Protein AF-A0A5K0XHQ5-F1 (afdb_monomer)

pLDDT: mean 81.57, std 25.17, range [24.47, 98.81]

InterPro domains:
  IPR011989 Armadillo-like helical [G3DSA:1.25.10.10] (72-319)
  IPR016024 Armadillo-type fold [SSF48371] (110-318)
  IPR055566 Putative E3 ubiquitin-protein ligase LIN, ARM-like domain [PF23628] (227-321)
  IPR056514 Putative E3 ubiquitin-protein ligase LIN, ARM repeats domain [PF23654] (66-226)

Mean predicted aligned error: 11.36 Å

Organism: NCBI:txid210225

Nearest PDB structures (foldseek):
  7f7o-assembly1_A  TM=6.838E-01  e=5.189E-04  Homo sapiens
  3qhe-assembly1_A  TM=6.796E-01  e=1.107E-03  Homo sapiens
  8cdj-assembly1_D  TM=4.681E-01  e=3.081E-02  Homo sapiens
  8sgh-assembly1_A  TM=3.078E-01  e=4.137E-02  Homo sapiens
  7vpw-assembly1_A  TM=3.406E-01  e=8.826E-02  Homo sapiens

Radius of gyration: 24.6 Å; Cα contacts (8 Å, |Δi|>4): 352; chains: 1; bounding box: 78×50×78 Å

Sequence (322 aa):
SALGNREQSSTRKWANARLDLTSELLASEYFHLFSCHRQPETGSAICNHTEKSNDFGELNLGISGNDLSRPIKVLYTSDNLSDCEIAVRLIAKAWLDSQGDPMVELSLSKAAVVEGILEVISSSKDDEILELSMSILAELVVRNKVNRQIILNADPQLEIFVRLLRNDALFLKAGVLLYLLKPRARQMLSHELVELILRVLQDGDRIQSLFTVKCSPRVAALYLLEQILTGFDIDKNVENAKQVVSLGGLELLIRTLEVGDSRERKSATGLLNSCIQGDGDCRHYLAENIKKSFILELLLSNEGKSSSSALSLLIELLCLNG

Solvent-accessible surface area (backbone atoms only — not comparable to full-atom values): 18336 Å² total; per-residue (Å²): 140,91,86,90,88,77,73,78,67,55,61,58,53,53,54,51,52,49,52,52,49,51,51,52,51,48,38,57,54,53,65,60,72,71,66,81,81,74,79,87,78,87,76,92,77,84,89,82,90,84,85,90,78,93,72,94,67,78,81,78,73,85,65,68,86,76,69,60,66,61,39,55,49,35,40,75,70,53,90,48,65,71,57,36,51,51,20,49,54,52,49,48,49,44,48,62,75,49,75,73,38,66,68,58,51,59,64,52,65,36,64,67,46,50,52,25,44,51,50,48,49,59,62,56,85,51,66,68,54,43,50,48,44,51,18,55,51,43,50,46,35,74,76,34,70,64,48,32,51,51,52,46,65,76,39,53,59,35,61,59,56,54,56,39,38,69,34,88,92,42,21,53,56,38,42,34,44,48,40,74,49,59,72,54,28,91,31,62,71,57,87,60,49,65,60,46,35,49,53,28,43,72,71,15,87,55,72,42,71,32,77,91,47,73,45,46,14,34,63,21,22,52,52,53,49,51,26,50,44,64,51,55,57,71,68,58,13,28,53,46,17,37,50,38,53,77,70,51,40,58,61,56,35,50,48,32,44,74,76,41,56,79,66,50,26,43,50,28,40,46,53,50,46,43,27,36,73,34,31,65,76,52,40,61,59,48,45,73,71,54,66,63,65,59,43,52,52,47,45,69,64,74,44,75,73,45,30,54,40,30,48,53,45,50,49,58,50,69,58,74,82,125

Foldseek 3Di:
DDDDDDPPVPVVVVVVVVVVVVLVVVLVVLLVLPLPDDDDDDDDDDDDDDDDDDDPDPPPPPDPLQPLPVLLVCLRPPPDLVSVLVSLVSLLSNCVVCVNPVVSLVSCLDLSNLLSLLSNLSNDPDPVSVLSSLLSLLVSLVVDVVSLVSNCVSQVQCPSLVVQLPDPVRNLSSLVSVLSSLDALNNPPDPCSLVSLLVLLVPQPDWDHSDPDTDGSNVSSLSVLCRQLPRDDPVRNLVSLVVCVVSVVLVSLLVQLVPPDLVSVLSSLQSVVSNCSSPVVCLQVCLVRHDLVSLVVQCVPPPVSSNVSSVSNSCSSVPPDD

Secondary structure (DSSP, 8-state):
-----SSHHHHHHHHHHHHHHHHHHHHHHHHHHSTT----------------------------TT--HHHHHHTTT---HHHHHHHHHHHHHHHHHHTS-HHHHHHHTSHHHHHHHHHHHHH---HHHHHHHHHHHHHHHHH-HHHHHHHHHHSTT-HHHHHHHT-TTTHHHHHHHHHHH---GGG---TTHHHHHHHHHHHTTS-EEETTEEE-HHHHHHHHHHHHHHSS-HHHHHHHHHHHHHTTHHHHHHHHHHHS-HHHHHHHHHHHHHHHHH-TTHHHHHHHHS-HHHHHHHHHT--HHHHHHHHHHHHHHH----

Structure (mmCIF, N/CA/C/O backbone):
data_AF-A0A5K0XHQ5-F1
#
_entry.id   AF-A0A5K0XHQ5-F1
#
loop_
_atom_site.group_PDB
_atom_site.id
_atom_site.type_symbol
_atom_site.label_atom_id
_atom_site.label_alt_i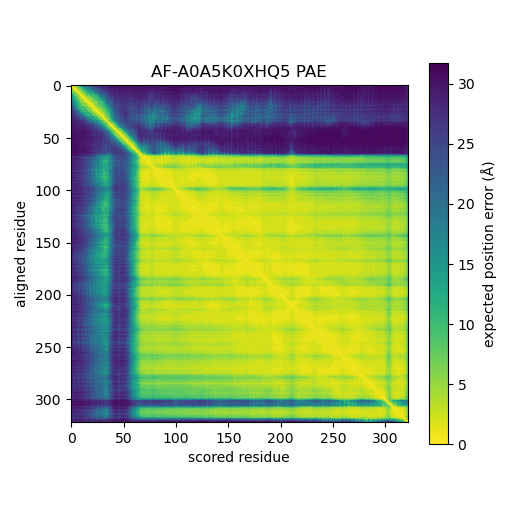d
_atom_site.label_comp_id
_atom_site.label_asym_id
_atom_site.label_entity_id
_atom_site.label_seq_id
_atom_site.pdbx_PDB_ins_code
_atom_site.Cartn_x
_atom_site.Cartn_y
_atom_site.Cartn_z
_atom_site.occupancy
_atom_site.B_iso_or_equiv
_atom_site.auth_seq_id
_atom_site.auth_comp_id
_atom_site.auth_asym_id
_atom_site.auth_atom_id
_atom_site.pdbx_PDB_model_num
ATOM 1 N N . SER A 1 1 ? -44.006 30.132 -14.708 1.00 38.75 1 SER A N 1
ATOM 2 C CA . SER A 1 1 ? -42.883 31.045 -14.414 1.00 38.75 1 SER A CA 1
ATOM 3 C C . SER A 1 1 ? -41.666 30.197 -14.103 1.00 38.75 1 SER A C 1
ATOM 5 O O . SER A 1 1 ? -41.590 29.603 -13.039 1.00 38.75 1 SER A O 1
ATOM 7 N N . ALA A 1 2 ? -40.790 30.041 -15.093 1.00 38.50 2 ALA A N 1
ATOM 8 C CA . ALA A 1 2 ? -39.562 29.263 -15.006 1.00 38.50 2 ALA A CA 1
ATOM 9 C C . ALA A 1 2 ? -38.406 30.196 -14.632 1.00 38.50 2 ALA A C 1
ATOM 11 O O . ALA A 1 2 ? -38.222 31.190 -15.325 1.00 38.50 2 ALA A O 1
ATOM 12 N N . LEU A 1 3 ? -37.662 29.881 -13.571 1.00 33.53 3 LEU A N 1
ATOM 13 C CA . LEU A 1 3 ? -36.312 30.379 -13.276 1.00 33.53 3 LEU A CA 1
ATOM 14 C C . LEU A 1 3 ? -35.780 29.601 -12.066 1.00 33.53 3 LEU A C 1
ATOM 16 O O . LEU A 1 3 ? -36.406 29.613 -11.012 1.00 33.53 3 LEU A O 1
ATOM 20 N N . GLY A 1 4 ? -34.641 28.928 -12.227 1.00 33.97 4 GLY A N 1
ATOM 21 C CA . GLY A 1 4 ? -33.921 28.303 -11.114 1.00 33.97 4 GLY A CA 1
ATOM 22 C C . GLY A 1 4 ? -33.366 26.920 -11.431 1.00 33.97 4 GLY A C 1
ATOM 23 O O . GLY A 1 4 ? -33.801 25.951 -10.833 1.00 33.97 4 GLY A O 1
ATOM 24 N N . ASN A 1 5 ? -32.446 26.822 -12.397 1.00 36.06 5 ASN A N 1
ATOM 25 C CA . ASN A 1 5 ? -31.501 25.703 -12.523 1.00 36.06 5 ASN A CA 1
ATOM 26 C C . ASN A 1 5 ? -30.421 26.071 -13.553 1.00 36.06 5 ASN A C 1
ATOM 28 O O . ASN A 1 5 ? -30.482 25.667 -14.714 1.00 36.06 5 ASN A O 1
ATOM 32 N N . ARG A 1 6 ? -29.444 26.903 -13.162 1.00 33.16 6 ARG A N 1
ATOM 33 C CA . ARG A 1 6 ? -28.255 27.138 -14.007 1.00 33.16 6 ARG A CA 1
ATOM 34 C C . ARG A 1 6 ? -26.938 27.439 -13.282 1.00 33.16 6 ARG A C 1
ATOM 36 O O . ARG A 1 6 ? -25.932 27.588 -13.964 1.00 33.16 6 ARG A O 1
ATOM 43 N N . GLU A 1 7 ? -26.889 27.448 -11.949 1.00 33.25 7 GLU A N 1
ATOM 44 C CA . GLU A 1 7 ? -25.679 27.880 -11.216 1.00 33.25 7 GLU A CA 1
ATOM 45 C C . GLU A 1 7 ? -24.823 26.751 -10.609 1.00 33.25 7 GLU A C 1
ATOM 47 O O . GLU A 1 7 ? -23.688 27.002 -10.225 1.00 33.25 7 GLU A O 1
ATOM 52 N N . GLN A 1 8 ? -25.272 25.489 -10.600 1.00 35.59 8 GLN A N 1
ATOM 53 C CA . GLN A 1 8 ? -24.457 24.366 -10.085 1.00 35.59 8 GLN A CA 1
ATOM 54 C C . GLN A 1 8 ? -23.553 23.692 -11.138 1.00 35.59 8 GLN A C 1
ATOM 56 O O . GLN A 1 8 ? -22.705 22.868 -10.795 1.00 35.59 8 GLN A O 1
ATOM 61 N N . SER A 1 9 ? -23.692 24.039 -12.423 1.00 31.91 9 SER A N 1
ATOM 62 C CA . SER A 1 9 ? -22.874 23.455 -13.501 1.00 31.91 9 SER A CA 1
ATOM 63 C C . SER A 1 9 ? -21.573 24.221 -13.770 1.00 31.91 9 SER A C 1
ATOM 65 O O . SER A 1 9 ? -20.666 23.656 -14.384 1.00 31.91 9 SER A O 1
ATOM 67 N N . SER A 1 10 ? -21.464 25.488 -13.359 1.00 33.12 10 SER A N 1
ATOM 68 C CA . SER A 1 10 ? -20.269 26.306 -13.595 1.00 33.12 10 SER A CA 1
ATOM 69 C C . SER A 1 10 ? -19.209 26.070 -12.520 1.00 33.12 10 SER A C 1
ATOM 71 O O . SER A 1 10 ? -18.057 25.847 -12.862 1.00 33.12 10 SER A O 1
ATOM 73 N N . THR A 1 11 ? -19.569 25.980 -11.241 1.00 32.88 11 THR A N 1
ATOM 74 C CA . THR A 1 11 ? -18.616 25.783 -10.130 1.00 32.88 11 THR A CA 1
ATOM 75 C C . THR A 1 11 ? -17.852 24.455 -10.192 1.00 32.88 11 THR A C 1
ATOM 77 O O . THR A 1 11 ? -16.657 24.433 -9.907 1.00 32.88 11 THR A O 1
ATOM 80 N N . ARG A 1 12 ? -18.475 23.364 -10.666 1.00 32.94 12 ARG A N 1
ATOM 81 C CA . ARG A 1 12 ? -17.781 22.074 -10.887 1.00 32.94 12 ARG A CA 1
ATOM 82 C C . ARG A 1 12 ? -16.755 22.122 -12.025 1.00 32.94 12 ARG A C 1
ATOM 84 O O . ARG A 1 12 ? -15.712 21.485 -11.929 1.00 32.94 12 ARG A O 1
ATOM 91 N N . LYS A 1 13 ? -17.003 22.914 -13.075 1.00 27.73 13 LYS A N 1
ATOM 92 C CA . LYS A 1 13 ? -16.052 23.072 -14.190 1.00 27.73 13 LYS A CA 1
ATOM 93 C C . LYS A 1 13 ? -14.782 23.815 -13.777 1.00 27.73 13 LYS A C 1
ATOM 95 O O . LYS A 1 13 ? -13.719 23.509 -14.296 1.00 27.73 13 LYS A O 1
ATOM 100 N N . TRP A 1 14 ? -14.883 24.758 -12.840 1.00 24.48 14 TRP A N 1
ATOM 101 C CA . TRP A 1 14 ? -13.739 25.558 -12.393 1.00 24.48 14 TRP A CA 1
ATOM 102 C C . TRP A 1 14 ? -12.911 24.814 -11.339 1.00 24.48 14 TRP A C 1
ATOM 104 O O . TRP A 1 14 ? -11.697 24.975 -11.308 1.00 24.48 14 TRP A O 1
ATOM 114 N N . ALA A 1 15 ? -13.541 23.952 -10.530 1.00 30.28 15 ALA A N 1
ATOM 115 C CA . ALA A 1 15 ? -12.833 23.051 -9.620 1.00 30.28 15 ALA A CA 1
ATOM 116 C C . ALA A 1 15 ? -12.014 21.993 -10.382 1.00 30.28 15 ALA A C 1
ATOM 118 O O . ALA A 1 15 ? -10.832 21.828 -10.092 1.00 30.28 15 ALA A O 1
ATOM 119 N N . ASN A 1 16 ? -12.595 21.363 -11.413 1.00 31.73 16 ASN A N 1
ATOM 120 C CA . ASN A 1 16 ? -11.877 20.391 -12.247 1.00 31.73 16 ASN A CA 1
ATOM 121 C C . ASN A 1 16 ? -10.772 21.051 -13.083 1.00 31.73 16 ASN A C 1
ATOM 123 O O . ASN A 1 16 ? -9.654 20.558 -13.098 1.00 31.73 16 ASN A O 1
ATOM 127 N N . ALA A 1 17 ? -11.034 22.218 -13.686 1.00 29.41 17 ALA A N 1
ATOM 128 C CA . ALA A 1 17 ? -10.011 22.944 -14.441 1.00 29.41 17 ALA A CA 1
ATOM 129 C C . ALA A 1 17 ? -8.834 23.401 -13.563 1.00 29.41 17 ALA A C 1
ATOM 131 O O . ALA A 1 17 ? -7.707 23.476 -14.039 1.00 29.41 17 ALA A O 1
ATOM 132 N N . ARG A 1 18 ? -9.079 23.702 -12.279 1.00 26.62 18 ARG A N 1
ATOM 133 C CA . ARG A 1 18 ? -8.024 24.084 -11.334 1.00 26.62 18 ARG A CA 1
ATOM 134 C C . ARG A 1 18 ? -7.201 22.878 -10.881 1.00 26.62 18 ARG A C 1
ATOM 136 O O . ARG A 1 18 ? -5.995 23.039 -10.758 1.00 26.62 18 ARG A O 1
ATOM 143 N N . LEU A 1 19 ? -7.828 21.711 -10.694 1.00 35.31 19 LEU A N 1
ATOM 144 C CA . LEU A 1 19 ? -7.148 20.437 -10.417 1.00 35.31 19 LEU A CA 1
ATOM 145 C C . LEU A 1 19 ? -6.279 19.990 -11.604 1.00 35.31 19 LEU A C 1
ATOM 147 O O . LEU A 1 19 ? -5.118 19.637 -11.398 1.00 35.31 19 LEU A O 1
ATOM 151 N N . ASP A 1 20 ? -6.797 20.097 -12.832 1.00 36.78 20 ASP A N 1
ATOM 152 C CA . ASP A 1 20 ? -6.058 19.781 -14.061 1.00 36.78 20 ASP A CA 1
ATOM 153 C C . ASP A 1 20 ? -4.868 20.734 -14.270 1.00 36.78 20 ASP A C 1
ATOM 155 O O . ASP A 1 20 ? -3.756 20.267 -14.515 1.00 36.78 20 ASP A O 1
ATOM 159 N N . LEU A 1 21 ? -5.050 22.050 -14.067 1.00 30.28 21 LEU A N 1
ATOM 160 C CA . LEU A 1 21 ? -3.947 23.020 -14.145 1.00 30.28 21 LEU A CA 1
ATOM 161 C C . LEU A 1 21 ? -2.888 22.792 -13.063 1.00 30.28 21 LEU A C 1
ATOM 163 O O . LEU A 1 21 ? -1.701 22.917 -13.345 1.00 30.28 21 LEU A O 1
ATOM 167 N N . THR A 1 22 ? -3.285 22.470 -11.825 1.00 34.84 22 THR A N 1
ATOM 168 C CA . THR A 1 22 ? -2.312 22.136 -10.772 1.00 34.84 22 THR A CA 1
ATOM 169 C C . THR A 1 22 ? -1.585 20.834 -11.072 1.00 34.84 22 THR A C 1
ATOM 171 O O . THR A 1 22 ? -0.401 20.739 -10.781 1.00 34.84 22 THR A O 1
ATOM 174 N N . SER A 1 23 ? -2.245 19.857 -11.700 1.00 40.09 23 SER A N 1
ATOM 175 C CA . SER A 1 23 ? -1.600 18.610 -12.113 1.00 40.09 23 SER A CA 1
ATOM 176 C C . SER A 1 23 ? -0.612 18.824 -13.262 1.00 40.09 23 SER A C 1
ATOM 178 O O . SER A 1 23 ? 0.425 18.170 -13.275 1.00 40.09 23 SER A O 1
ATOM 180 N N . GLU A 1 24 ? -0.905 19.722 -14.207 1.00 35.69 24 GLU A N 1
ATOM 181 C CA . GLU A 1 24 ? 0.011 20.087 -15.300 1.00 35.69 24 GLU A CA 1
ATOM 182 C C . GLU A 1 24 ? 1.189 20.940 -14.816 1.00 35.69 24 GLU A C 1
ATOM 184 O O . GLU A 1 24 ? 2.320 20.718 -15.244 1.00 35.69 24 GLU A O 1
ATOM 189 N N . LEU A 1 25 ? 0.955 21.866 -13.880 1.00 32.34 25 LEU A N 1
ATOM 190 C CA . LEU A 1 25 ? 2.019 22.655 -13.251 1.00 32.34 25 LEU A CA 1
ATOM 191 C C . LEU A 1 25 ? 2.945 21.781 -12.399 1.00 32.34 25 LEU A C 1
ATOM 193 O O . LEU A 1 25 ? 4.160 21.899 -12.525 1.00 32.34 25 LEU A O 1
ATOM 197 N N . LEU A 1 26 ? 2.389 20.855 -11.610 1.00 38.12 26 LEU A N 1
ATOM 198 C CA . LEU A 1 26 ? 3.181 19.879 -10.860 1.00 38.12 26 LEU A CA 1
ATOM 199 C C . LEU A 1 26 ? 3.969 18.975 -11.817 1.00 38.12 26 LEU A C 1
ATOM 201 O O . LEU A 1 26 ? 5.172 18.827 -11.639 1.00 38.12 26 LEU A O 1
ATOM 205 N N . ALA A 1 27 ? 3.350 18.435 -12.876 1.00 40.94 27 ALA A N 1
ATOM 206 C CA . ALA A 1 27 ? 4.052 17.622 -13.878 1.00 40.94 27 ALA A CA 1
ATOM 207 C C . ALA A 1 27 ? 5.221 18.378 -14.547 1.00 40.94 27 ALA A C 1
ATOM 209 O O . ALA A 1 27 ? 6.285 17.798 -14.760 1.00 40.94 27 ALA A O 1
ATOM 210 N N . SER A 1 28 ? 5.056 19.679 -14.814 1.00 34.75 28 SER A N 1
ATOM 211 C CA . SER A 1 28 ? 6.126 20.536 -15.341 1.00 34.75 28 SER A CA 1
ATOM 212 C C . SER A 1 28 ? 7.249 20.788 -14.327 1.00 34.75 28 SER A C 1
ATOM 214 O O . SER A 1 28 ? 8.409 20.856 -14.725 1.00 34.75 28 SER A O 1
ATOM 216 N N . GLU A 1 29 ? 6.943 20.934 -13.035 1.00 35.56 29 GLU A N 1
ATOM 217 C CA . GLU A 1 29 ? 7.956 21.086 -11.978 1.00 35.56 29 GLU A CA 1
ATOM 218 C C . GLU A 1 29 ? 8.712 19.770 -11.715 1.00 35.56 29 GLU A C 1
ATOM 220 O O . GLU A 1 29 ? 9.919 19.793 -11.465 1.00 35.56 29 GLU A O 1
ATOM 225 N N . TYR A 1 30 ? 8.046 18.620 -11.868 1.00 39.44 30 TYR A N 1
ATOM 226 C CA . TYR A 1 30 ? 8.656 17.291 -11.750 1.00 39.44 30 TYR A CA 1
ATOM 227 C C . TYR A 1 30 ? 9.695 16.996 -12.840 1.00 39.44 30 TYR A C 1
ATOM 229 O O . TYR A 1 30 ? 10.754 16.455 -12.521 1.00 39.44 30 TYR A O 1
ATOM 237 N N . PHE A 1 31 ? 9.453 17.419 -14.087 1.00 41.19 31 PHE A N 1
ATOM 238 C CA . PHE A 1 31 ? 10.425 17.304 -15.192 1.00 41.19 31 PHE A CA 1
ATOM 239 C C . PHE A 1 31 ? 11.755 18.025 -14.878 1.00 41.19 31 PHE A C 1
ATOM 241 O O . PHE A 1 31 ? 12.842 17.642 -15.316 1.00 41.19 31 PHE A O 1
ATOM 248 N N . HIS A 1 32 ? 11.701 19.076 -14.054 1.00 41.53 32 HIS A N 1
ATOM 249 C CA . HIS A 1 32 ? 12.882 19.838 -13.649 1.00 41.53 32 HIS A CA 1
ATOM 250 C C . HIS A 1 32 ? 13.618 19.257 -12.433 1.00 41.53 32 HIS A C 1
ATOM 252 O O . HIS A 1 32 ? 14.783 19.601 -12.220 1.00 41.53 32 HIS A O 1
ATOM 258 N N . LEU A 1 33 ? 12.995 18.363 -11.657 1.00 40.69 33 LEU A N 1
ATOM 259 C CA . LEU A 1 33 ? 13.583 17.798 -10.435 1.00 40.69 33 LEU A CA 1
ATOM 260 C C . LEU A 1 33 ? 14.719 16.796 -10.714 1.00 40.69 33 LEU A C 1
ATOM 262 O O . LEU A 1 33 ? 15.656 16.709 -9.920 1.00 40.69 33 LEU A O 1
ATOM 266 N N . PHE A 1 34 ? 14.694 16.101 -11.857 1.00 42.97 34 PHE A N 1
ATOM 267 C CA . PHE A 1 34 ? 15.674 15.055 -12.201 1.00 42.97 34 PHE A CA 1
ATOM 268 C C . PHE A 1 34 ? 16.717 15.476 -13.254 1.00 42.97 34 PHE A C 1
ATOM 270 O O . PHE A 1 34 ? 17.677 14.753 -13.520 1.00 42.97 34 PHE A O 1
ATOM 277 N N . SER A 1 35 ? 16.628 16.705 -13.771 1.00 36.12 35 SER A N 1
ATOM 278 C CA . SER A 1 35 ? 17.484 17.235 -14.848 1.00 36.12 35 SER A CA 1
ATOM 279 C C . SER A 1 35 ? 18.955 17.543 -14.463 1.00 36.12 35 SER A C 1
ATOM 281 O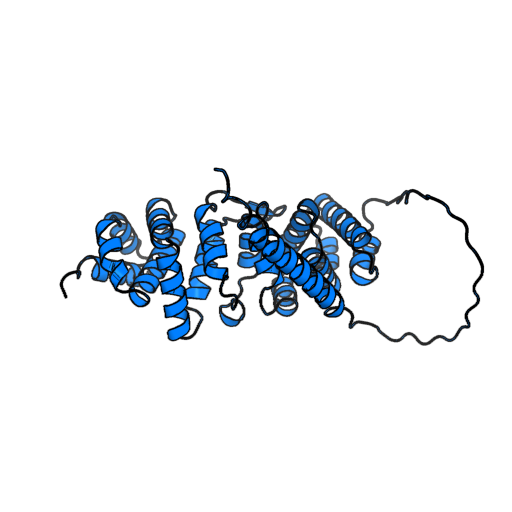 O . SER A 1 35 ? 19.699 18.126 -15.254 1.00 36.12 35 SER A O 1
ATOM 283 N N . CYS A 1 36 ? 19.437 17.180 -13.269 1.00 34.72 36 CYS A N 1
ATOM 284 C CA . CYS A 1 36 ? 20.743 17.642 -12.761 1.00 34.72 36 CYS A CA 1
ATOM 285 C C . CYS A 1 36 ? 21.976 16.795 -13.142 1.00 34.72 36 CYS A C 1
ATOM 287 O O . CYS A 1 36 ? 23.066 17.066 -12.639 1.00 34.72 36 CYS A O 1
ATOM 289 N N . HIS A 1 37 ? 21.880 15.819 -14.049 1.00 38.66 37 HIS A N 1
ATOM 290 C CA . HIS A 1 37 ? 23.053 15.061 -14.517 1.00 38.66 37 HIS A CA 1
ATOM 291 C C . HIS A 1 37 ? 23.535 15.506 -15.909 1.00 38.66 37 HIS A C 1
ATOM 293 O O . HIS A 1 37 ? 23.489 14.751 -16.876 1.00 38.66 37 HIS A O 1
ATOM 299 N N . ARG A 1 38 ? 24.086 16.726 -16.009 1.00 36.62 38 ARG A N 1
ATOM 300 C CA . ARG A 1 38 ? 25.038 17.066 -17.086 1.00 36.62 38 ARG A CA 1
ATOM 301 C C . ARG A 1 38 ? 26.463 16.888 -16.574 1.00 36.62 38 ARG A C 1
ATOM 303 O O . ARG A 1 38 ? 26.956 17.724 -15.820 1.00 36.62 38 ARG A O 1
ATOM 310 N N . GLN A 1 39 ? 27.153 15.840 -17.019 1.00 32.22 39 GLN A N 1
ATOM 311 C CA . GLN A 1 39 ? 28.616 15.879 -17.023 1.00 32.22 39 GLN A CA 1
ATOM 312 C C . GLN A 1 39 ? 29.091 16.831 -18.137 1.00 32.22 39 GLN A C 1
ATOM 314 O O . GLN A 1 39 ? 28.502 16.832 -19.220 1.00 32.22 39 GLN A O 1
ATOM 319 N N . PRO A 1 40 ? 30.125 17.656 -17.898 1.00 30.59 40 PRO A N 1
ATOM 320 C CA . PRO A 1 40 ? 30.655 18.552 -18.911 1.00 30.59 40 PRO A CA 1
ATOM 321 C C . PRO A 1 40 ? 31.649 17.795 -19.796 1.00 30.59 40 PRO A C 1
ATOM 323 O O . PRO A 1 40 ? 32.750 17.478 -19.350 1.00 30.59 40 PRO A O 1
ATOM 326 N N . GLU A 1 41 ? 31.300 17.547 -21.058 1.00 32.75 41 GLU A N 1
ATOM 327 C CA . GLU A 1 41 ? 32.311 17.238 -22.069 1.00 32.75 41 GLU A CA 1
ATOM 328 C C . GLU A 1 41 ? 32.722 18.511 -22.811 1.00 32.75 41 GLU A C 1
ATOM 330 O O . GLU A 1 41 ? 31.939 19.215 -23.447 1.00 32.75 41 GLU A O 1
ATOM 335 N N . THR A 1 42 ? 34.003 18.811 -22.653 1.00 33.06 42 THR A N 1
ATOM 336 C CA . THR A 1 42 ? 34.804 19.775 -23.394 1.00 33.06 42 THR A CA 1
ATOM 337 C C . THR A 1 42 ? 34.710 19.553 -24.903 1.00 33.06 42 THR A C 1
ATOM 339 O O . THR A 1 42 ? 35.009 18.459 -25.374 1.00 33.06 42 THR A O 1
ATOM 342 N N . GLY A 1 43 ? 34.417 20.599 -25.679 1.00 28.31 43 GLY A N 1
ATOM 343 C CA . GLY A 1 43 ? 34.565 20.536 -27.135 1.00 28.31 43 GLY A CA 1
ATOM 344 C C . GLY A 1 43 ? 33.908 21.690 -27.881 1.00 28.31 43 GLY A C 1
ATOM 345 O O . GLY A 1 43 ? 32.702 21.716 -28.074 1.00 28.31 43 GLY A O 1
ATOM 346 N N . SER A 1 44 ? 34.726 22.643 -28.316 1.00 26.22 44 SER A N 1
ATOM 347 C CA . SER A 1 44 ? 34.371 23.713 -29.252 1.00 26.22 44 SER A CA 1
ATOM 348 C C . SER A 1 44 ? 33.946 23.158 -30.618 1.00 26.22 44 SER A C 1
ATOM 350 O O . SER A 1 44 ? 34.716 22.394 -31.193 1.00 26.22 44 SER A O 1
ATOM 352 N N . ALA A 1 45 ? 32.799 23.593 -31.163 1.00 28.05 45 ALA A N 1
ATOM 353 C CA . ALA A 1 45 ? 32.634 23.899 -32.595 1.00 28.05 45 ALA A CA 1
ATO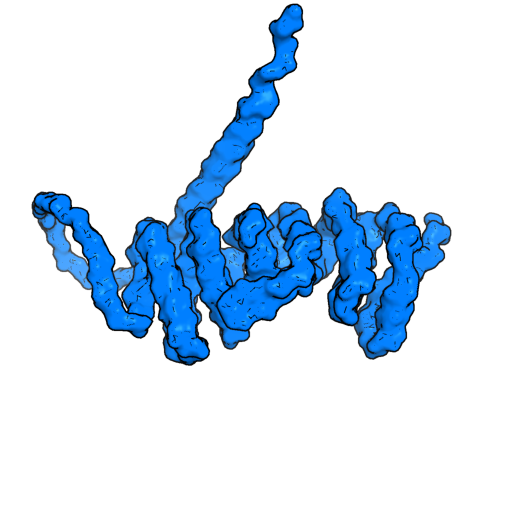M 354 C C . ALA A 1 45 ? 31.249 24.505 -32.923 1.00 28.05 45 ALA A C 1
ATOM 356 O O . ALA A 1 45 ? 30.233 23.823 -32.948 1.00 28.05 45 ALA A O 1
ATOM 357 N N . ILE A 1 46 ? 31.264 25.818 -33.167 1.00 27.92 46 ILE A N 1
ATOM 358 C CA . ILE A 1 46 ? 30.682 26.553 -34.308 1.00 27.92 46 ILE A CA 1
ATOM 359 C C . ILE A 1 46 ? 29.403 25.976 -34.950 1.00 27.92 46 ILE A C 1
ATOM 361 O O . ILE A 1 46 ? 29.417 24.969 -35.654 1.00 27.92 46 ILE A O 1
ATOM 365 N N . CYS A 1 47 ? 28.321 26.743 -34.802 1.00 26.31 47 CYS A N 1
ATOM 366 C CA . CYS A 1 47 ? 27.061 26.625 -35.528 1.00 26.31 47 CYS A CA 1
ATOM 367 C C . CYS A 1 47 ? 27.235 26.806 -37.044 1.00 26.31 47 CYS A C 1
ATOM 369 O O . CYS A 1 47 ? 27.990 27.676 -37.463 1.00 26.31 47 CYS A O 1
ATOM 371 N N . ASN A 1 48 ? 26.414 26.111 -37.837 1.00 25.58 48 ASN A N 1
ATOM 372 C CA . ASN A 1 48 ? 25.768 26.688 -39.019 1.00 25.58 48 ASN A CA 1
ATOM 373 C C . ASN A 1 48 ? 24.445 25.962 -39.307 1.00 25.58 48 ASN A C 1
ATOM 375 O O . ASN A 1 48 ? 24.392 24.739 -39.412 1.00 25.58 48 ASN A O 1
ATOM 379 N N . HIS A 1 49 ? 23.379 26.752 -39.420 1.00 27.33 49 HIS A N 1
ATOM 380 C CA . HIS A 1 49 ? 22.063 26.351 -39.905 1.00 27.33 49 HIS A CA 1
ATOM 381 C C . HIS A 1 49 ? 22.052 26.290 -41.435 1.00 27.33 49 HIS A C 1
ATOM 383 O O . HIS A 1 49 ? 22.540 27.236 -42.043 1.00 27.33 49 HIS A O 1
ATOM 389 N N . THR A 1 50 ? 21.374 25.292 -42.022 1.00 24.92 50 THR A N 1
ATOM 390 C CA . THR A 1 50 ? 20.418 25.506 -43.133 1.00 24.92 50 THR A CA 1
ATOM 391 C C . THR A 1 50 ? 19.542 24.268 -43.402 1.00 24.92 50 THR A C 1
ATOM 393 O O . THR A 1 50 ? 20.046 23.192 -43.690 1.00 24.92 50 THR A O 1
ATOM 396 N N . GLU A 1 51 ? 18.227 24.503 -43.311 1.00 26.11 51 GLU A N 1
ATOM 397 C CA . GLU A 1 51 ? 17.129 24.052 -44.192 1.00 26.11 51 GLU A CA 1
ATOM 398 C C . GLU A 1 51 ? 16.670 22.575 -44.294 1.00 26.11 51 GLU A C 1
ATOM 400 O O . GLU A 1 51 ? 17.217 21.745 -45.006 1.00 26.11 51 GLU A O 1
ATOM 405 N N . LYS A 1 52 ? 15.523 22.342 -43.628 1.00 30.91 52 LYS A N 1
ATOM 406 C CA . LYS A 1 52 ? 14.275 21.666 -44.055 1.00 30.91 52 LYS A CA 1
ATOM 407 C C . LYS A 1 52 ? 14.331 20.620 -45.185 1.00 30.91 52 LYS A C 1
ATOM 409 O O . LYS A 1 52 ? 14.438 20.971 -46.354 1.00 30.91 52 LYS A O 1
ATOM 414 N N . SER A 1 53 ? 13.871 19.410 -44.861 1.00 24.75 53 SER A N 1
ATOM 415 C CA . SER A 1 53 ? 12.770 18.787 -45.614 1.00 24.75 53 SER A CA 1
ATOM 416 C C . SER A 1 53 ? 11.944 17.866 -44.708 1.00 24.75 53 SER A C 1
ATOM 418 O O . SER A 1 53 ? 12.487 17.194 -43.835 1.00 24.75 53 SER A O 1
ATOM 420 N N . ASN A 1 54 ? 10.622 17.929 -44.879 1.00 33.38 54 ASN A N 1
ATOM 421 C CA . ASN A 1 54 ? 9.650 17.031 -44.266 1.00 33.38 54 ASN A CA 1
ATOM 422 C C . ASN A 1 54 ? 9.868 15.620 -44.810 1.00 33.38 54 ASN A C 1
ATOM 424 O O . ASN A 1 54 ? 9.733 15.427 -46.017 1.00 33.38 54 ASN A O 1
ATOM 428 N N . ASP A 1 55 ? 10.082 14.655 -43.924 1.00 24.47 55 ASP A N 1
ATOM 429 C CA . ASP A 1 55 ? 9.838 13.256 -44.238 1.00 24.47 55 ASP A CA 1
ATOM 430 C C . ASP A 1 55 ? 9.107 12.621 -43.054 1.00 24.47 55 ASP A C 1
ATOM 432 O O . ASP A 1 55 ? 9.612 12.586 -41.929 1.00 24.47 55 ASP A O 1
ATOM 436 N N . PHE A 1 56 ? 7.870 12.190 -43.299 1.00 33.97 56 PHE A N 1
ATOM 437 C CA . PHE A 1 56 ? 7.100 11.343 -42.392 1.00 33.97 56 PHE A CA 1
ATOM 438 C C . PHE A 1 56 ? 7.726 9.946 -42.439 1.00 33.97 56 PHE A C 1
ATOM 440 O O . PHE A 1 56 ? 7.193 9.019 -43.042 1.00 33.97 56 PHE A O 1
ATOM 447 N N . GLY A 1 57 ? 8.902 9.817 -41.834 1.00 26.69 57 GLY A N 1
ATOM 448 C CA . GLY A 1 57 ? 9.540 8.537 -41.612 1.00 26.69 57 GLY A CA 1
ATOM 449 C C . GLY A 1 57 ? 8.879 7.867 -40.422 1.00 26.69 57 GLY A C 1
ATOM 450 O O . GLY A 1 57 ? 9.190 8.198 -39.278 1.00 26.69 57 GLY A O 1
ATOM 451 N N . GLU A 1 58 ? 7.990 6.909 -40.687 1.00 31.67 58 GLU A N 1
ATOM 452 C CA . GLU A 1 58 ? 7.808 5.769 -39.791 1.00 31.67 58 GLU A CA 1
ATOM 453 C C . GLU A 1 58 ? 9.190 5.358 -39.281 1.00 31.67 58 GLU A C 1
ATOM 455 O O . GLU A 1 58 ? 10.050 4.925 -40.056 1.00 31.67 58 GLU A O 1
ATOM 460 N N . LEU A 1 59 ? 9.428 5.518 -37.979 1.00 35.59 59 LEU A N 1
ATOM 461 C CA . LEU A 1 59 ? 10.584 4.929 -37.326 1.00 35.59 59 LEU A CA 1
ATOM 462 C C . LEU A 1 59 ? 10.377 3.412 -37.341 1.00 35.59 59 LEU A C 1
ATOM 464 O O . LEU A 1 59 ? 9.967 2.813 -36.350 1.00 35.59 59 LEU A O 1
ATOM 468 N N . ASN A 1 60 ? 10.665 2.793 -38.487 1.00 36.81 60 ASN A N 1
ATOM 469 C CA . ASN A 1 60 ? 10.918 1.370 -38.624 1.00 36.81 60 ASN A CA 1
ATOM 470 C C . ASN A 1 60 ? 12.168 1.062 -37.796 1.00 36.81 60 ASN A C 1
ATOM 472 O O . ASN A 1 60 ? 13.298 1.014 -38.287 1.00 36.81 60 ASN A O 1
ATOM 476 N N . LEU A 1 61 ? 11.961 0.921 -36.487 1.00 41.59 61 LEU A N 1
ATOM 477 C CA . LEU A 1 61 ? 12.952 0.448 -35.543 1.00 41.59 61 LEU A CA 1
ATOM 478 C C . LEU A 1 61 ? 13.157 -1.043 -35.824 1.00 41.59 61 LEU A C 1
ATOM 480 O O . LEU A 1 61 ? 12.534 -1.912 -35.218 1.00 41.59 61 LEU A O 1
ATOM 484 N N . GLY A 1 62 ? 14.043 -1.336 -36.775 1.00 40.34 62 GLY A N 1
ATOM 485 C CA . GLY A 1 62 ? 14.653 -2.649 -36.926 1.00 40.34 62 GLY A CA 1
ATOM 486 C C . GLY A 1 62 ? 15.467 -2.963 -35.674 1.00 40.34 62 GLY A C 1
ATOM 487 O O . GLY A 1 62 ? 16.659 -2.673 -35.610 1.00 40.34 62 GLY A O 1
ATOM 488 N N . ILE A 1 63 ? 14.802 -3.490 -34.647 1.00 43.09 63 ILE A N 1
ATOM 489 C CA . ILE A 1 63 ? 15.409 -3.903 -33.384 1.00 43.09 63 ILE A CA 1
ATOM 490 C C . ILE A 1 63 ? 15.660 -5.408 -33.464 1.00 43.09 63 ILE A C 1
ATOM 492 O O . ILE A 1 63 ? 14.723 -6.201 -33.557 1.00 43.09 63 ILE A O 1
ATOM 496 N N . SER A 1 64 ? 16.930 -5.807 -33.378 1.00 46.44 64 SER A N 1
ATOM 497 C CA . SER A 1 64 ? 17.275 -7.136 -32.868 1.00 46.44 64 SER A CA 1
ATOM 498 C C . SER A 1 64 ? 16.779 -7.195 -31.424 1.00 46.44 64 SER A C 1
ATOM 500 O O . SER A 1 64 ? 17.209 -6.377 -30.612 1.00 46.44 64 SER A O 1
ATOM 502 N N . GLY A 1 65 ? 15.838 -8.096 -31.131 1.00 47.12 65 GLY A N 1
ATOM 503 C CA . GLY A 1 65 ? 14.942 -8.089 -29.961 1.00 47.12 65 GLY A CA 1
ATOM 504 C C . GLY A 1 65 ? 15.557 -8.052 -28.554 1.00 47.12 65 GLY A C 1
ATOM 505 O O . GLY A 1 65 ? 14.799 -8.112 -27.597 1.00 47.12 65 GLY A O 1
ATOM 506 N N . ASN A 1 66 ? 16.878 -7.906 -28.411 1.00 54.69 66 ASN A N 1
ATOM 507 C CA . ASN A 1 66 ? 17.592 -7.938 -27.133 1.00 54.69 66 ASN A CA 1
ATOM 508 C C . ASN A 1 66 ? 18.392 -6.659 -26.807 1.00 54.69 66 ASN A C 1
ATOM 510 O O . ASN A 1 66 ? 19.038 -6.615 -25.760 1.00 54.69 66 ASN A O 1
ATOM 514 N N . ASP A 1 67 ? 18.405 -5.623 -27.659 1.00 76.25 67 ASP A N 1
ATOM 515 C CA . ASP A 1 67 ? 19.169 -4.404 -27.347 1.00 76.25 67 ASP A CA 1
ATOM 516 C C . ASP A 1 67 ? 18.406 -3.454 -26.406 1.00 76.25 67 ASP A C 1
ATOM 518 O O . ASP A 1 67 ? 17.690 -2.541 -26.824 1.00 76.25 67 ASP A O 1
ATOM 522 N N . LEU A 1 68 ? 18.588 -3.672 -25.104 1.00 88.94 68 LEU A N 1
ATOM 523 C CA . LEU A 1 68 ? 18.034 -2.851 -24.027 1.00 88.94 68 LEU A CA 1
ATOM 524 C C . LEU A 1 68 ? 18.725 -1.478 -23.896 1.00 88.94 68 LEU A C 1
ATOM 526 O O . LEU A 1 68 ? 18.193 -0.575 -23.251 1.00 88.94 68 LEU A O 1
ATOM 530 N N . SER A 1 69 ? 19.905 -1.291 -24.502 1.00 90.12 69 SER A N 1
ATOM 531 C CA . SER A 1 69 ? 20.716 -0.083 -24.303 1.00 90.12 69 SER A CA 1
ATOM 532 C C . SER A 1 69 ? 20.036 1.176 -24.843 1.00 90.12 69 SER A C 1
ATOM 534 O O . SER A 1 69 ? 20.054 2.225 -24.195 1.00 90.12 69 SER A O 1
ATOM 536 N N . ARG A 1 70 ? 19.383 1.064 -26.005 1.00 92.25 70 ARG A N 1
ATOM 537 C CA . ARG A 1 70 ? 18.681 2.167 -26.660 1.00 92.25 70 ARG A CA 1
ATOM 538 C C . ARG A 1 70 ? 17.475 2.669 -25.857 1.00 92.25 70 ARG A C 1
ATOM 540 O O . ARG A 1 70 ? 17.462 3.866 -25.575 1.00 92.25 70 ARG A O 1
ATOM 547 N N . PRO A 1 71 ? 16.481 1.840 -25.480 1.00 93.19 71 PRO A N 1
ATOM 548 C CA . PRO A 1 71 ? 15.339 2.334 -24.714 1.00 93.19 71 PRO A CA 1
ATOM 549 C C . PRO A 1 71 ? 15.752 2.832 -23.322 1.00 93.19 71 PRO A C 1
ATOM 551 O O . PRO A 1 71 ? 15.241 3.855 -22.880 1.00 93.19 71 PRO A O 1
ATOM 554 N N . ILE A 1 72 ? 16.750 2.208 -22.678 1.00 93.88 72 ILE A N 1
ATOM 555 C CA . ILE A 1 72 ? 17.335 2.739 -21.435 1.00 93.88 72 ILE A CA 1
ATOM 556 C C . ILE A 1 72 ? 17.854 4.163 -21.643 1.00 93.88 72 ILE A C 1
ATOM 558 O O . ILE A 1 72 ? 17.558 5.036 -20.837 1.00 93.88 72 ILE A O 1
ATOM 562 N N . LYS A 1 73 ? 18.604 4.410 -22.724 1.00 93.69 73 LYS A N 1
ATOM 563 C CA . LYS A 1 73 ? 19.156 5.737 -23.011 1.00 93.69 73 LYS A CA 1
ATOM 564 C C . LYS A 1 73 ? 18.069 6.792 -23.200 1.00 93.69 73 LYS A C 1
ATOM 566 O O . LYS A 1 73 ? 18.249 7.921 -22.755 1.00 93.69 73 LYS A O 1
ATOM 571 N N . VAL A 1 74 ? 16.964 6.439 -23.856 1.00 94.62 74 VAL A N 1
ATOM 572 C CA . VAL A 1 74 ? 15.849 7.366 -24.110 1.00 94.62 74 VAL A CA 1
ATOM 573 C C . VAL A 1 74 ? 15.266 7.906 -22.803 1.00 94.62 74 VAL A C 1
ATOM 575 O O . VAL A 1 74 ? 15.067 9.113 -22.724 1.00 94.62 74 VAL A O 1
ATOM 578 N N . LEU A 1 75 ? 15.103 7.063 -21.772 1.00 92.62 75 LEU A N 1
ATOM 579 C CA . LEU A 1 75 ? 14.510 7.460 -20.483 1.00 92.62 75 LEU A CA 1
ATOM 580 C C . LEU A 1 75 ? 15.191 8.652 -19.799 1.00 92.62 75 LEU A C 1
ATOM 582 O O . LEU A 1 75 ? 14.542 9.326 -19.016 1.00 92.62 75 LEU A O 1
ATOM 586 N N . TYR A 1 76 ? 16.478 8.894 -20.055 1.00 84.94 76 TYR A N 1
ATOM 587 C CA . TYR A 1 76 ? 17.226 9.989 -19.423 1.00 84.94 76 TYR A CA 1
ATOM 588 C C . TYR A 1 76 ? 17.850 10.962 -20.433 1.00 84.94 76 TYR A C 1
ATOM 590 O O . TYR A 1 76 ? 18.706 11.769 -20.070 1.00 84.94 76 TYR A O 1
ATOM 598 N N . THR A 1 77 ? 17.487 10.868 -21.717 1.00 89.19 77 THR A N 1
ATOM 599 C CA . THR A 1 77 ? 17.997 11.786 -22.755 1.00 89.19 77 THR A CA 1
ATOM 600 C C . THR A 1 77 ? 16.919 12.424 -23.618 1.00 89.19 77 THR A C 1
ATOM 602 O O . THR A 1 77 ? 17.235 13.393 -24.306 1.00 89.19 77 THR A O 1
ATOM 605 N N . SER A 1 78 ? 15.689 11.900 -23.623 1.00 90.12 78 SER A N 1
ATOM 606 C CA . SER A 1 78 ? 14.584 12.495 -24.373 1.00 90.12 78 SER A CA 1
ATOM 607 C C . SER A 1 78 ? 13.705 13.343 -23.465 1.00 90.12 78 SER A C 1
ATOM 609 O O . SER A 1 78 ? 13.236 12.865 -22.438 1.00 90.12 78 SER A O 1
ATOM 611 N N . ASP A 1 79 ? 13.420 14.567 -23.901 1.00 90.06 79 ASP A N 1
ATOM 612 C CA . ASP A 1 79 ? 12.433 15.442 -23.260 1.00 90.06 79 ASP A CA 1
ATOM 613 C C . ASP A 1 79 ? 11.006 15.184 -23.793 1.00 90.06 79 ASP A C 1
ATOM 615 O O . ASP A 1 79 ? 10.039 15.822 -23.377 1.00 90.06 79 ASP A O 1
ATOM 619 N N . ASN A 1 80 ? 10.848 14.270 -24.759 1.00 94.38 80 ASN A N 1
ATOM 620 C CA . ASN A 1 80 ? 9.555 13.922 -25.336 1.00 94.38 80 ASN A CA 1
ATOM 621 C C . ASN A 1 80 ? 8.935 12.743 -24.581 1.00 94.38 80 ASN A C 1
ATOM 623 O O . ASN A 1 80 ? 9.387 11.603 -24.711 1.00 94.38 80 ASN A O 1
ATOM 627 N N . LEU A 1 81 ? 7.839 13.009 -23.863 1.00 95.50 81 LEU A N 1
ATOM 628 C CA . LEU A 1 81 ? 7.097 11.995 -23.114 1.00 95.50 81 LEU A CA 1
ATOM 629 C C . LEU A 1 81 ? 6.738 10.776 -23.976 1.00 95.50 81 LEU A C 1
ATOM 631 O O . LEU A 1 81 ? 6.954 9.654 -23.536 1.00 95.50 81 LEU A O 1
ATOM 635 N N . SER A 1 82 ? 6.275 10.968 -25.216 1.00 97.06 82 SER A N 1
ATOM 636 C CA . SER A 1 82 ? 5.894 9.855 -26.097 1.00 97.06 82 SER A CA 1
ATOM 637 C C . SER A 1 82 ? 7.069 8.918 -26.395 1.00 97.06 82 SER A C 1
ATOM 639 O O . SER A 1 82 ? 6.866 7.709 -26.511 1.00 97.06 82 SER A O 1
ATOM 641 N N . ASP A 1 83 ? 8.290 9.444 -26.511 1.00 96.38 83 ASP A N 1
ATOM 642 C CA . ASP A 1 83 ? 9.480 8.615 -26.723 1.00 96.38 83 ASP A CA 1
ATOM 643 C C . ASP A 1 83 ? 9.802 7.805 -25.463 1.00 96.38 83 ASP A C 1
ATOM 645 O O . ASP A 1 83 ? 10.126 6.617 -25.550 1.00 96.38 83 ASP A O 1
ATOM 649 N N . CYS A 1 84 ? 9.667 8.421 -24.286 1.00 97.69 84 CYS A N 1
ATOM 650 C CA . CYS A 1 84 ? 9.864 7.758 -23.000 1.00 97.69 84 CYS A CA 1
ATOM 651 C C . CYS A 1 84 ? 8.800 6.675 -22.742 1.00 97.69 84 CYS A C 1
ATOM 653 O O . CYS A 1 84 ? 9.131 5.585 -22.279 1.00 97.69 84 CYS A O 1
ATOM 655 N N . GLU A 1 85 ? 7.544 6.910 -23.123 1.00 98.19 85 GLU A N 1
ATOM 656 C CA . GLU A 1 85 ? 6.463 5.917 -23.063 1.00 98.19 85 GLU A CA 1
ATOM 657 C C . GLU A 1 85 ? 6.745 4.711 -23.976 1.00 98.19 85 GLU A C 1
ATOM 659 O O . GLU A 1 85 ? 6.599 3.554 -23.567 1.00 98.19 85 GLU A O 1
ATOM 664 N N . ILE A 1 86 ? 7.216 4.952 -25.205 1.00 97.62 86 ILE A N 1
ATOM 665 C CA . ILE A 1 86 ? 7.659 3.885 -26.117 1.00 97.62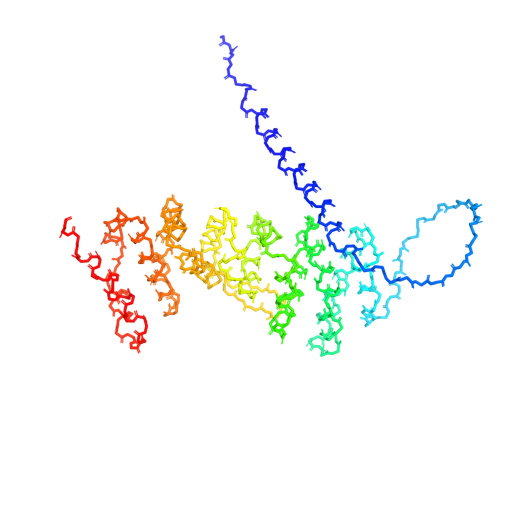 86 ILE A CA 1
ATOM 666 C C . ILE A 1 86 ? 8.847 3.123 -25.515 1.00 97.62 86 ILE A C 1
ATOM 668 O O . ILE A 1 86 ? 8.883 1.890 -25.572 1.00 97.62 86 ILE A O 1
ATOM 672 N N . ALA A 1 87 ? 9.804 3.826 -24.906 1.00 97.62 87 ALA A N 1
ATOM 673 C CA . ALA A 1 87 ? 10.941 3.202 -24.240 1.00 97.62 87 ALA A CA 1
ATOM 674 C C . ALA A 1 87 ? 10.501 2.284 -23.090 1.00 97.62 87 ALA A C 1
ATOM 676 O O . ALA A 1 87 ? 11.000 1.161 -22.999 1.00 97.62 87 ALA A O 1
ATOM 677 N N . VAL A 1 88 ? 9.521 2.697 -22.276 1.00 98.25 88 VAL A N 1
ATOM 678 C CA . VAL A 1 88 ? 8.918 1.846 -21.236 1.00 98.25 88 VAL A CA 1
ATOM 679 C C . VAL A 1 88 ? 8.300 0.587 -21.840 1.00 98.25 88 VAL A C 1
ATOM 681 O O . VAL A 1 88 ? 8.581 -0.507 -21.347 1.00 98.25 88 VAL A O 1
ATOM 684 N N . ARG A 1 89 ? 7.520 0.694 -22.928 1.00 98.12 89 ARG A N 1
ATOM 685 C CA . ARG A 1 89 ? 6.945 -0.487 -23.607 1.00 98.12 89 ARG A CA 1
ATOM 686 C C . ARG A 1 89 ? 8.035 -1.462 -24.068 1.00 98.12 89 ARG A C 1
ATOM 688 O O . ARG A 1 89 ? 7.909 -2.670 -23.865 1.00 98.12 89 ARG A O 1
ATOM 695 N N . LEU A 1 90 ? 9.125 -0.952 -24.645 1.00 96.81 90 LEU A N 1
ATOM 696 C CA . LEU A 1 90 ? 10.257 -1.773 -25.090 1.00 96.81 90 LEU A CA 1
ATOM 697 C C . LEU A 1 90 ? 11.002 -2.430 -23.918 1.00 96.81 90 LEU A C 1
ATOM 699 O O . LEU A 1 90 ? 11.354 -3.605 -24.010 1.00 96.81 90 LEU A O 1
ATOM 703 N N . ILE A 1 91 ? 11.208 -1.707 -22.814 1.00 97.00 91 ILE A N 1
ATOM 704 C CA . ILE A 1 91 ? 11.831 -2.244 -21.594 1.00 97.00 91 ILE A CA 1
ATOM 705 C C . ILE A 1 91 ? 10.958 -3.335 -20.975 1.00 97.00 91 ILE A C 1
ATOM 707 O O . ILE A 1 91 ? 11.469 -4.399 -20.633 1.00 97.00 91 ILE A O 1
ATOM 711 N N . ALA A 1 92 ? 9.651 -3.101 -20.860 1.00 97.06 92 ALA A N 1
ATOM 712 C CA . ALA A 1 92 ? 8.703 -4.080 -20.344 1.00 97.06 92 ALA A CA 1
ATOM 713 C C . ALA A 1 92 ? 8.713 -5.366 -21.176 1.00 97.06 92 ALA A C 1
ATOM 715 O O . ALA A 1 92 ? 8.787 -6.464 -20.624 1.00 97.06 92 ALA A O 1
ATOM 716 N N . LYS A 1 93 ? 8.693 -5.229 -22.506 1.00 95.81 93 LYS A N 1
ATOM 717 C CA . LYS A 1 93 ? 8.802 -6.367 -23.417 1.00 95.81 93 LYS A CA 1
ATOM 718 C C . LYS A 1 93 ? 10.111 -7.130 -23.204 1.00 95.81 93 LYS A C 1
ATOM 720 O O . LYS A 1 93 ? 10.073 -8.336 -22.990 1.00 95.81 93 LYS A O 1
ATOM 725 N N . ALA A 1 94 ? 11.247 -6.433 -23.190 1.00 94.75 94 ALA A N 1
ATOM 726 C CA . ALA A 1 94 ? 12.552 -7.054 -22.970 1.00 94.75 94 ALA A CA 1
ATOM 727 C C . ALA A 1 94 ? 12.637 -7.766 -21.607 1.00 94.75 94 ALA A C 1
ATOM 729 O O . ALA A 1 94 ? 13.192 -8.859 -21.516 1.00 94.75 94 ALA A O 1
ATOM 730 N N . TRP A 1 95 ? 12.050 -7.188 -20.553 1.00 94.94 95 TRP A N 1
ATOM 731 C CA . TRP A 1 95 ? 11.953 -7.827 -19.241 1.00 94.94 95 TRP A CA 1
ATOM 732 C C . TRP A 1 95 ? 11.177 -9.147 -19.307 1.00 94.94 95 TRP A C 1
ATOM 734 O O . TRP A 1 95 ? 11.681 -10.177 -18.854 1.00 94.94 95 TRP A O 1
ATOM 744 N N . LEU A 1 96 ? 9.984 -9.136 -19.906 1.00 94.75 96 LEU A N 1
ATOM 745 C CA . LEU A 1 96 ? 9.139 -10.324 -20.045 1.00 94.75 96 LEU A CA 1
ATOM 746 C C . LEU A 1 96 ? 9.803 -11.412 -20.900 1.00 94.75 96 LEU A C 1
ATOM 748 O O . LEU A 1 96 ? 9.806 -12.578 -20.503 1.00 94.75 96 LEU A O 1
ATOM 752 N N . ASP A 1 97 ? 10.420 -11.028 -22.018 1.00 93.81 97 ASP A N 1
ATOM 753 C CA . ASP A 1 97 ? 11.119 -11.944 -22.926 1.00 93.81 97 ASP A CA 1
ATOM 754 C C . ASP A 1 97 ? 12.363 -12.569 -22.261 1.00 93.81 97 ASP A C 1
ATOM 756 O O . ASP A 1 97 ? 12.700 -13.722 -22.530 1.00 93.81 97 ASP A O 1
ATOM 760 N N . SER A 1 98 ? 13.015 -11.845 -21.342 1.00 91.25 98 SER A N 1
ATOM 761 C CA . SER A 1 98 ? 14.205 -12.320 -20.617 1.00 91.25 98 SER A CA 1
ATOM 762 C C . SER A 1 98 ? 13.924 -13.378 -19.548 1.00 91.25 98 SER A C 1
ATOM 764 O O . SER A 1 98 ? 14.852 -14.035 -19.081 1.00 91.25 98 SER A O 1
ATOM 766 N N . GLN A 1 99 ? 12.666 -13.516 -19.112 1.00 88.25 99 GLN A N 1
ATOM 767 C CA . GLN A 1 99 ? 12.259 -14.390 -18.003 1.00 88.25 99 GLN A CA 1
ATOM 768 C C . GLN A 1 99 ? 13.059 -14.174 -16.700 1.00 88.25 99 GLN A C 1
ATOM 770 O O . GLN A 1 99 ? 13.254 -15.105 -15.917 1.00 88.25 99 GLN A O 1
ATOM 775 N N . GLY A 1 100 ? 13.492 -12.934 -16.437 1.00 81.81 100 GLY A N 1
ATOM 776 C CA . GLY A 1 100 ? 14.249 -12.580 -15.232 1.00 81.81 100 GLY A CA 1
ATOM 777 C C . GLY A 1 100 ? 15.757 -12.809 -15.348 1.00 81.81 100 GLY A C 1
ATOM 778 O O . GLY A 1 100 ? 16.389 -13.159 -14.352 1.00 81.81 100 GLY A O 1
ATOM 779 N N . ASP A 1 101 ? 16.329 -12.617 -16.540 1.00 89.75 101 ASP A N 1
ATOM 780 C CA . ASP A 1 101 ? 17.780 -12.637 -16.759 1.00 89.75 101 ASP A CA 1
ATOM 781 C C . ASP A 1 101 ? 18.497 -11.638 -15.816 1.00 89.75 101 ASP A C 1
ATOM 783 O O . ASP A 1 101 ? 18.213 -10.432 -15.868 1.00 89.75 101 ASP A O 1
ATOM 787 N N . PRO A 1 102 ? 19.464 -12.094 -14.990 1.00 89.81 102 PRO A N 1
ATOM 788 C CA . PRO A 1 102 ? 20.238 -11.227 -14.103 1.00 89.81 102 PRO A CA 1
ATOM 789 C C . PRO A 1 102 ? 20.937 -10.053 -14.806 1.00 89.81 102 PRO A C 1
ATOM 791 O O . PRO A 1 102 ? 21.124 -8.999 -14.199 1.00 89.81 102 PRO A O 1
ATOM 794 N N . MET A 1 103 ? 21.329 -10.192 -16.078 1.00 90.44 103 MET A N 1
ATOM 795 C CA . MET A 1 103 ? 21.980 -9.109 -16.828 1.00 90.44 103 MET A CA 1
ATOM 796 C C . MET A 1 103 ? 21.002 -7.998 -17.220 1.00 90.44 103 MET A C 1
ATOM 798 O O . MET A 1 103 ? 21.360 -6.812 -17.199 1.00 90.44 103 MET A O 1
ATOM 802 N N . VAL A 1 104 ? 19.760 -8.367 -17.543 1.00 92.19 104 VAL A N 1
ATOM 803 C CA . VAL A 1 104 ? 18.668 -7.418 -17.792 1.00 92.19 104 VAL A CA 1
ATOM 804 C C . VAL A 1 104 ? 18.300 -6.717 -16.486 1.00 92.19 104 VAL A C 1
ATOM 806 O O . VAL A 1 104 ? 18.247 -5.488 -16.448 1.00 92.19 104 VAL A O 1
ATOM 809 N N . GLU A 1 105 ? 18.156 -7.468 -15.392 1.00 93.19 105 GLU A N 1
ATOM 810 C CA . GLU A 1 105 ? 17.907 -6.913 -14.056 1.00 93.19 105 GLU A CA 1
ATOM 811 C C . GLU A 1 105 ? 18.982 -5.904 -13.632 1.00 93.19 105 GLU A C 1
ATOM 813 O O . GLU A 1 105 ? 18.656 -4.799 -13.187 1.00 93.19 105 GLU A O 1
ATOM 818 N N . LEU A 1 106 ? 20.263 -6.251 -13.795 1.00 92.62 106 LEU A N 1
ATOM 819 C CA . LEU A 1 106 ? 21.381 -5.374 -13.450 1.00 92.62 106 LEU A CA 1
ATOM 820 C C . LEU A 1 106 ? 21.358 -4.077 -14.267 1.00 92.62 106 LEU A C 1
ATOM 822 O O . LEU A 1 106 ? 21.655 -3.002 -13.746 1.00 92.62 106 LEU A O 1
ATOM 826 N N . SER A 1 107 ? 20.995 -4.173 -15.546 1.00 93.75 107 SER A N 1
ATOM 827 C CA . SER A 1 107 ? 20.897 -3.015 -16.434 1.00 93.75 107 SER A CA 1
ATOM 828 C C . SER A 1 107 ? 19.758 -2.078 -16.030 1.00 93.75 107 SER A C 1
ATOM 830 O O . SER A 1 107 ? 19.950 -0.861 -16.042 1.00 93.75 107 SER A O 1
ATOM 832 N N . LEU A 1 108 ? 18.611 -2.636 -15.631 1.00 95.31 108 LEU A N 1
ATOM 833 C CA . LEU A 1 108 ? 17.428 -1.882 -15.207 1.00 95.31 108 LEU A CA 1
ATOM 834 C C . LEU A 1 108 ? 17.507 -1.359 -13.767 1.00 95.31 108 LEU A C 1
ATOM 836 O O . LEU A 1 108 ? 16.878 -0.357 -13.453 1.00 95.31 108 LEU A O 1
ATOM 840 N N . SER A 1 109 ? 18.317 -1.977 -12.904 1.00 95.56 109 SER A N 1
ATOM 841 C CA . SER A 1 109 ? 18.510 -1.544 -11.507 1.00 95.56 109 SER A CA 1
ATOM 842 C C . SER A 1 109 ? 19.426 -0.320 -11.348 1.00 95.56 109 SER A C 1
ATOM 844 O O . SER A 1 109 ? 19.749 0.077 -10.229 1.00 95.56 109 SER A O 1
ATOM 846 N N . LYS A 1 110 ? 19.899 0.286 -12.443 1.00 95.00 110 LYS A N 1
ATOM 847 C CA . LYS A 1 110 ? 20.669 1.537 -12.377 1.00 95.00 110 LYS A CA 1
ATOM 848 C C . LYS A 1 110 ? 19.758 2.676 -11.916 1.00 95.00 110 LYS A C 1
ATOM 850 O O . LYS A 1 110 ? 18.657 2.816 -12.437 1.00 95.00 110 LYS A O 1
ATOM 855 N N . ALA A 1 111 ? 20.248 3.531 -11.015 1.00 95.81 111 ALA A N 1
ATOM 856 C CA . ALA A 1 111 ? 19.459 4.628 -10.441 1.00 95.81 111 ALA A CA 1
ATOM 857 C C . ALA A 1 111 ? 18.792 5.512 -11.505 1.00 95.81 111 ALA A C 1
ATOM 859 O O . ALA A 1 111 ? 17.581 5.670 -11.467 1.00 95.81 111 ALA A O 1
ATOM 860 N N . ALA A 1 112 ? 19.544 5.941 -12.525 1.00 94.06 112 ALA A N 1
ATOM 861 C CA . ALA A 1 112 ? 19.012 6.746 -13.628 1.00 94.06 112 ALA A CA 1
ATOM 862 C C . ALA A 1 112 ? 17.854 6.071 -14.393 1.00 94.06 112 ALA A C 1
ATOM 864 O O . ALA A 1 112 ? 16.981 6.752 -14.915 1.00 94.06 112 ALA A O 1
ATOM 865 N N . VAL A 1 113 ? 17.825 4.734 -14.461 1.00 96.31 113 VAL A N 1
ATOM 866 C CA . VAL A 1 113 ? 16.731 3.997 -15.114 1.00 96.31 113 VAL A CA 1
ATOM 867 C C . VAL A 1 113 ? 15.504 3.955 -14.213 1.00 96.31 113 VAL A C 1
ATOM 869 O O . VAL A 1 113 ? 14.399 4.216 -14.673 1.00 96.31 113 VAL A O 1
ATOM 872 N N . VAL A 1 114 ? 15.695 3.658 -12.927 1.00 97.44 114 VAL A N 1
ATOM 873 C CA . VAL A 1 114 ? 14.614 3.643 -11.932 1.00 97.44 114 VAL A CA 1
ATOM 874 C C . VAL A 1 114 ? 13.969 5.026 -11.803 1.00 97.44 114 VAL A C 1
ATOM 876 O O . VAL A 1 114 ? 12.746 5.129 -11.798 1.00 97.44 114 VAL A O 1
ATOM 879 N N . GLU A 1 115 ? 14.784 6.079 -11.741 1.00 96.75 115 GLU A N 1
ATOM 880 C CA . GLU A 1 115 ? 14.344 7.477 -11.690 1.00 96.75 115 GLU A CA 1
ATOM 881 C C . GLU A 1 115 ? 13.641 7.888 -12.989 1.00 96.75 115 GLU A C 1
ATOM 883 O O . GLU A 1 115 ? 12.539 8.423 -12.922 1.00 96.75 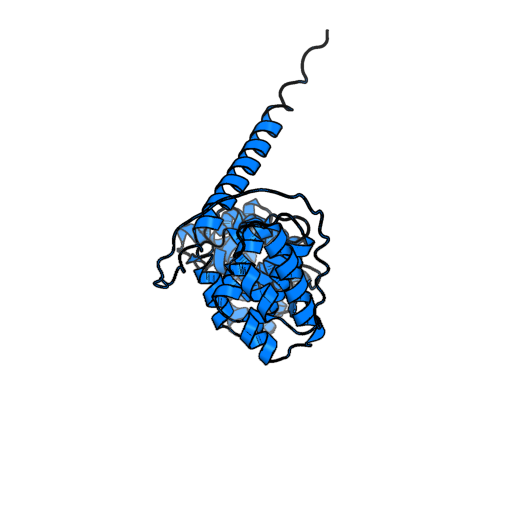115 GLU A O 1
ATOM 888 N N . GLY A 1 116 ? 14.188 7.541 -14.160 1.00 96.88 116 GLY A N 1
ATOM 889 C CA . GLY A 1 116 ? 13.532 7.816 -15.444 1.00 96.88 116 GLY A CA 1
ATOM 890 C C . GLY A 1 116 ? 12.179 7.108 -15.597 1.00 96.88 116 GLY A C 1
ATOM 891 O O . GLY A 1 116 ? 11.221 7.691 -16.095 1.00 96.88 116 GLY A O 1
ATOM 892 N N . ILE A 1 117 ? 12.037 5.869 -15.107 1.00 98.19 117 ILE A N 1
ATOM 893 C CA . ILE A 1 117 ? 10.726 5.194 -15.062 1.00 98.19 117 ILE A CA 1
ATOM 894 C C . ILE A 1 117 ? 9.773 5.930 -14.110 1.00 98.19 117 ILE A C 1
ATOM 896 O O . ILE A 1 117 ? 8.589 6.067 -14.411 1.00 98.19 117 ILE A O 1
ATOM 900 N N . LEU A 1 118 ? 10.265 6.411 -12.967 1.00 97.69 118 LEU A N 1
ATOM 901 C CA . LEU A 1 118 ? 9.454 7.163 -12.011 1.00 97.69 118 LEU A CA 1
ATOM 902 C C . LEU A 1 118 ? 8.991 8.519 -12.578 1.00 97.69 118 LEU A C 1
ATOM 904 O O . LEU A 1 118 ? 7.866 8.937 -12.311 1.00 97.69 118 LEU A O 1
ATOM 908 N N . GLU A 1 119 ? 9.808 9.161 -13.410 1.00 95.94 119 GLU A N 1
ATOM 909 C CA . GLU A 1 119 ? 9.453 10.372 -14.159 1.00 95.94 119 GLU A CA 1
ATOM 910 C C . GLU A 1 119 ? 8.389 10.104 -15.236 1.00 95.94 119 GLU A C 1
ATOM 912 O O . GLU A 1 119 ? 7.430 10.868 -15.386 1.00 95.94 119 GLU A O 1
ATOM 917 N N . VAL A 1 120 ? 8.478 8.969 -15.938 1.00 98.00 120 VAL A N 1
ATOM 918 C CA . VAL A 1 120 ? 7.396 8.540 -16.839 1.00 98.00 120 VAL A CA 1
ATOM 919 C C . VAL A 1 120 ? 6.111 8.303 -16.056 1.00 98.00 120 VAL A C 1
ATOM 921 O O . VAL A 1 120 ? 5.045 8.736 -16.495 1.00 98.00 120 VAL A O 1
ATOM 924 N N . ILE A 1 121 ? 6.195 7.676 -14.877 1.00 98.00 121 ILE A N 1
ATOM 925 C CA . ILE A 1 121 ? 5.036 7.521 -14.000 1.00 98.00 121 ILE A CA 1
ATOM 926 C C . ILE A 1 121 ? 4.454 8.894 -13.676 1.00 98.00 121 ILE A C 1
ATOM 928 O O . ILE A 1 121 ? 3.260 9.068 -13.887 1.00 98.00 121 ILE A O 1
ATOM 932 N N . SER A 1 122 ? 5.242 9.855 -13.183 1.00 95.69 122 SER A N 1
ATOM 933 C CA . SER A 1 122 ? 4.729 11.166 -12.754 1.00 95.69 122 SER A CA 1
ATOM 934 C C . SER A 1 122 ? 4.041 11.947 -13.880 1.00 95.69 122 SER A C 1
ATOM 936 O O . SER A 1 122 ? 3.060 12.645 -13.611 1.00 95.69 122 SER A O 1
ATOM 938 N N . SER A 1 123 ? 4.494 11.773 -15.123 1.00 96.06 123 SER A N 1
ATOM 939 C CA . SER A 1 123 ? 4.056 12.569 -16.274 1.00 96.06 123 SER A CA 1
ATOM 940 C C . SER A 1 123 ? 2.967 11.908 -17.126 1.00 96.06 123 SER A C 1
ATOM 942 O O . SER A 1 123 ? 2.103 12.602 -17.666 1.00 96.06 123 SER A O 1
ATOM 944 N N . SER A 1 124 ? 2.979 10.579 -17.260 1.00 97.44 124 SER A N 1
ATOM 945 C CA . SER A 1 124 ? 2.053 9.874 -18.151 1.00 97.44 124 SER A CA 1
ATOM 946 C C . SER A 1 124 ? 0.619 9.843 -17.608 1.00 97.44 124 SER A C 1
ATOM 948 O O . SER A 1 124 ? 0.372 9.760 -16.396 1.00 97.44 124 SER A O 1
ATOM 950 N N . LYS A 1 125 ? -0.335 9.897 -18.546 1.00 96.25 125 LYS A N 1
ATOM 951 C CA . LYS A 1 125 ? -1.782 9.719 -18.329 1.00 96.25 125 LYS A CA 1
ATOM 952 C C . LYS A 1 125 ? -2.307 8.415 -18.958 1.00 96.25 125 LYS A C 1
ATOM 954 O O . LYS A 1 125 ? -3.503 8.158 -18.883 1.00 96.25 125 LYS A O 1
ATOM 959 N N . ASP A 1 126 ? -1.442 7.627 -19.600 1.00 98.25 126 ASP A N 1
ATOM 960 C CA . ASP A 1 126 ? -1.799 6.358 -20.238 1.00 98.25 126 ASP A CA 1
ATOM 961 C C . ASP A 1 126 ? -1.734 5.223 -19.200 1.00 98.25 126 ASP A C 1
ATOM 963 O O . ASP A 1 126 ? -0.662 4.885 -18.694 1.00 98.25 126 ASP A O 1
ATOM 967 N N . ASP A 1 127 ? -2.888 4.634 -18.875 1.00 98.56 127 ASP A N 1
ATOM 968 C CA . ASP A 1 127 ? -2.996 3.560 -17.881 1.00 98.56 127 ASP A CA 1
ATOM 969 C C . ASP A 1 127 ? -2.143 2.330 -18.237 1.00 98.56 127 ASP A C 1
ATOM 971 O O . ASP A 1 127 ? -1.603 1.683 -17.336 1.00 98.56 1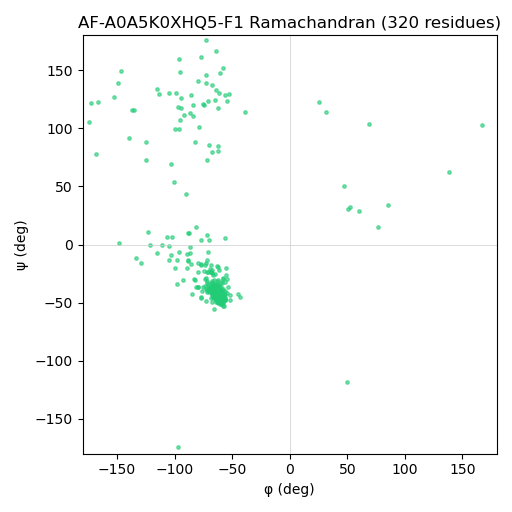27 ASP A O 1
ATOM 975 N N . GLU A 1 128 ? -1.967 2.017 -19.527 1.00 98.25 128 GLU A N 1
ATOM 976 C CA . GLU A 1 128 ? -1.095 0.921 -19.962 1.00 98.25 128 GLU A CA 1
ATOM 977 C C . GLU A 1 128 ? 0.357 1.227 -19.578 1.00 98.25 128 GLU A C 1
ATOM 979 O O . GLU A 1 128 ? 1.040 0.396 -18.977 1.00 98.25 128 GLU A O 1
ATOM 984 N N . ILE A 1 129 ? 0.826 2.441 -19.876 1.00 98.62 129 ILE A N 1
ATOM 985 C CA . ILE A 1 129 ? 2.189 2.869 -19.547 1.00 98.62 129 ILE A CA 1
ATOM 986 C C . ILE A 1 129 ? 2.415 2.883 -18.042 1.00 98.62 129 ILE A C 1
ATOM 988 O O . ILE A 1 129 ? 3.448 2.394 -17.570 1.00 98.62 129 ILE A O 1
ATOM 992 N N . LEU A 1 130 ? 1.471 3.433 -17.280 1.00 98.75 130 LEU A N 1
ATOM 993 C CA . LEU A 1 130 ? 1.555 3.463 -15.824 1.00 98.75 130 LEU A CA 1
ATOM 994 C C . LEU A 1 130 ? 1.626 2.043 -15.250 1.00 98.75 130 LEU A C 1
ATOM 996 O O . LEU A 1 130 ? 2.465 1.771 -14.389 1.00 98.75 130 LEU A O 1
ATOM 1000 N N . GLU A 1 131 ? 0.808 1.116 -15.750 1.00 98.81 131 GLU A N 1
ATOM 1001 C CA . GLU A 1 131 ? 0.832 -0.281 -15.320 1.00 98.81 131 GLU A CA 1
ATOM 1002 C C . GLU A 1 131 ? 2.154 -0.984 -15.648 1.00 98.81 131 GLU A C 1
ATOM 1004 O O . GLU A 1 131 ? 2.716 -1.663 -14.780 1.00 98.81 131 GLU A O 1
ATOM 1009 N N . LEU A 1 132 ? 2.681 -0.814 -16.864 1.00 98.75 132 LEU A N 1
ATOM 1010 C CA . LEU A 1 132 ? 3.971 -1.384 -17.263 1.00 98.75 132 LEU A CA 1
ATOM 1011 C C . LEU A 1 132 ? 5.108 -0.824 -16.404 1.00 98.75 132 LEU A C 1
ATOM 1013 O O . LEU A 1 132 ? 5.937 -1.585 -15.903 1.00 98.75 132 LEU A O 1
ATOM 1017 N N . SER A 1 133 ? 5.104 0.487 -16.167 1.00 98.69 133 SER A N 1
ATOM 1018 C CA . SER A 1 133 ? 6.105 1.170 -15.344 1.00 98.69 133 SER A CA 1
ATOM 1019 C C . SER A 1 133 ? 6.082 0.662 -13.901 1.00 98.69 133 SER A C 1
ATOM 1021 O O . SER A 1 133 ? 7.113 0.248 -13.368 1.00 98.69 133 SER A O 1
ATOM 1023 N N . MET A 1 134 ? 4.897 0.604 -13.279 1.00 98.69 134 MET A N 1
ATOM 1024 C CA . MET A 1 134 ? 4.726 0.033 -11.939 1.00 98.69 134 MET A CA 1
ATOM 1025 C C . MET A 1 134 ? 5.149 -1.437 -11.879 1.00 98.69 134 MET A C 1
ATOM 1027 O O . MET A 1 134 ? 5.718 -1.867 -10.876 1.00 98.69 134 MET A O 1
ATOM 1031 N N . SER A 1 135 ? 4.888 -2.205 -12.940 1.00 98.69 135 SER A N 1
ATOM 1032 C CA . SER A 1 135 ? 5.251 -3.621 -13.009 1.00 98.69 135 SER A CA 1
ATOM 1033 C C . SER A 1 135 ? 6.762 -3.822 -13.049 1.00 98.69 135 SER A C 1
ATOM 1035 O O . SER A 1 135 ? 7.283 -4.637 -12.289 1.00 98.69 135 SER A O 1
ATOM 1037 N N . ILE A 1 136 ? 7.481 -3.025 -13.845 1.00 98.19 136 ILE A N 1
ATOM 1038 C CA . ILE A 1 136 ? 8.950 -3.028 -13.857 1.00 98.19 136 ILE A CA 1
ATOM 1039 C C . ILE A 1 136 ? 9.487 -2.652 -12.468 1.00 98.19 136 ILE A C 1
ATOM 1041 O O . ILE A 1 136 ? 10.309 -3.378 -11.909 1.00 98.19 136 ILE A O 1
ATOM 1045 N N . LEU A 1 137 ? 8.998 -1.561 -11.863 1.00 98.50 137 LEU A N 1
ATOM 1046 C CA . LEU A 1 137 ? 9.464 -1.137 -10.538 1.00 98.50 137 LEU A CA 1
ATOM 1047 C C . LEU A 1 137 ? 9.187 -2.189 -9.454 1.00 98.50 137 LEU A C 1
ATOM 1049 O O . LEU A 1 137 ? 10.046 -2.423 -8.604 1.00 98.50 137 LEU A O 1
ATOM 1053 N N . ALA A 1 138 ? 8.035 -2.863 -9.486 1.00 98.44 138 ALA A N 1
ATOM 1054 C CA . ALA A 1 138 ? 7.711 -3.928 -8.539 1.00 98.44 138 ALA A CA 1
ATOM 1055 C C . ALA A 1 138 ? 8.714 -5.086 -8.614 1.00 98.44 138 ALA A C 1
ATOM 1057 O O . ALA A 1 138 ? 9.205 -5.553 -7.583 1.00 98.44 138 ALA A O 1
ATOM 1058 N N . GLU A 1 139 ? 9.058 -5.519 -9.827 1.00 97.38 139 GLU A N 1
ATOM 1059 C CA . GLU A 1 139 ? 10.036 -6.581 -10.058 1.00 97.38 139 GLU A CA 1
ATOM 1060 C C . GLU A 1 139 ? 11.426 -6.201 -9.529 1.00 97.38 139 GLU A C 1
ATOM 1062 O O . GLU A 1 139 ? 12.082 -6.992 -8.839 1.00 97.38 139 GLU A O 1
ATOM 1067 N N . LEU A 1 140 ? 11.856 -4.968 -9.804 1.00 97.06 140 LEU A N 1
ATOM 1068 C CA . LEU A 1 140 ? 13.143 -4.436 -9.361 1.00 97.06 140 LEU A CA 1
ATOM 1069 C C . LEU A 1 140 ? 13.224 -4.287 -7.836 1.00 97.06 140 LEU A C 1
ATOM 1071 O O . LEU A 1 140 ? 14.256 -4.597 -7.236 1.00 97.06 140 LEU A O 1
ATOM 1075 N N . VAL A 1 141 ? 12.145 -3.836 -7.195 1.00 97.25 141 VAL A N 1
ATOM 1076 C CA . VAL A 1 141 ? 12.068 -3.658 -5.736 1.00 97.25 141 VAL A CA 1
ATOM 1077 C C . VAL A 1 141 ? 12.101 -4.995 -5.000 1.00 97.25 141 VAL A C 1
ATOM 1079 O O . VAL A 1 141 ? 12.757 -5.106 -3.961 1.00 97.25 141 VAL A O 1
ATOM 1082 N N . VAL A 1 142 ? 11.416 -6.017 -5.524 1.00 95.56 142 VAL A N 1
ATOM 1083 C CA . VAL A 1 142 ? 11.384 -7.352 -4.905 1.00 95.56 142 VAL A CA 1
ATOM 1084 C C . VAL A 1 142 ? 12.759 -8.022 -4.946 1.00 95.56 142 VAL A C 1
ATOM 1086 O O . VAL A 1 142 ? 13.129 -8.692 -3.980 1.00 95.56 142 VAL A O 1
ATOM 1089 N N . ARG A 1 143 ? 13.533 -7.820 -6.019 1.00 93.19 143 ARG A N 1
ATOM 1090 C CA . ARG A 1 143 ? 14.863 -8.434 -6.170 1.00 93.19 143 ARG A CA 1
ATOM 1091 C C . ARG A 1 143 ? 15.961 -7.683 -5.434 1.00 93.19 143 ARG A C 1
ATOM 1093 O O . ARG A 1 143 ? 16.835 -8.313 -4.841 1.00 93.19 143 ARG A O 1
ATOM 1100 N N . ASN A 1 144 ? 15.897 -6.352 -5.396 1.00 91.88 144 ASN A N 1
ATOM 1101 C CA . ASN A 1 144 ? 16.938 -5.545 -4.775 1.00 91.88 144 ASN A CA 1
ATOM 1102 C C . ASN A 1 144 ? 16.369 -4.404 -3.919 1.00 91.88 144 ASN A C 1
ATOM 1104 O O . ASN A 1 144 ? 15.797 -3.430 -4.406 1.00 91.88 144 ASN A O 1
ATOM 1108 N N . LYS A 1 145 ? 16.629 -4.479 -2.607 1.00 92.50 145 LYS A N 1
ATOM 1109 C CA . LYS A 1 145 ? 16.198 -3.468 -1.625 1.00 92.50 145 LYS A CA 1
ATOM 1110 C C . LYS A 1 145 ? 16.813 -2.083 -1.857 1.00 92.50 145 LYS A C 1
ATOM 1112 O O . LYS A 1 145 ? 16.277 -1.112 -1.333 1.00 92.50 145 LYS A O 1
ATOM 1117 N N . VAL A 1 146 ? 17.906 -1.969 -2.615 1.00 95.44 146 VAL A N 1
ATOM 1118 C CA . VAL A 1 146 ? 18.474 -0.667 -3.003 1.00 95.44 146 VAL A CA 1
ATOM 1119 C C . VAL A 1 146 ? 17.507 0.096 -3.912 1.00 95.44 146 VAL A C 1
ATOM 1121 O O . VAL A 1 146 ? 17.318 1.292 -3.707 1.00 95.44 146 VAL A O 1
ATOM 1124 N N . ASN A 1 147 ? 16.805 -0.591 -4.822 1.00 96.75 147 ASN A N 1
ATOM 1125 C CA . ASN A 1 147 ? 15.827 0.029 -5.727 1.00 96.75 147 ASN A CA 1
ATOM 1126 C C . ASN A 1 147 ? 14.678 0.690 -4.957 1.00 96.75 147 ASN A C 1
ATOM 1128 O O . ASN A 1 147 ? 14.254 1.792 -5.295 1.00 96.75 147 ASN A O 1
ATOM 1132 N N . ARG A 1 148 ? 14.245 0.081 -3.844 1.00 95.88 148 ARG A N 1
ATOM 1133 C CA . ARG A 1 148 ? 13.297 0.715 -2.916 1.00 95.88 148 ARG A CA 1
ATOM 1134 C C . ARG A 1 148 ? 13.812 2.063 -2.412 1.00 95.88 148 ARG A C 1
ATOM 1136 O O . ARG A 1 148 ? 13.038 3.010 -2.344 1.00 95.88 148 ARG A O 1
ATOM 1143 N N . GLN A 1 149 ? 15.080 2.142 -2.011 1.00 96.38 149 GLN A N 1
ATOM 1144 C CA . GLN A 1 149 ? 15.635 3.378 -1.460 1.00 96.38 149 GLN A CA 1
ATOM 1145 C C . GLN A 1 149 ? 15.783 4.457 -2.533 1.00 96.38 149 GLN A C 1
ATOM 1147 O O . GLN A 1 149 ? 15.526 5.616 -2.235 1.00 96.38 149 GLN A O 1
ATOM 1152 N N . ILE A 1 150 ? 16.147 4.079 -3.761 1.00 97.44 150 ILE A N 1
ATOM 1153 C CA . ILE A 1 150 ? 16.203 5.000 -4.905 1.00 97.44 150 ILE A CA 1
ATOM 1154 C C . ILE A 1 150 ? 14.824 5.636 -5.120 1.00 97.44 150 ILE A C 1
ATOM 1156 O O . ILE A 1 150 ? 14.705 6.855 -5.073 1.00 97.44 150 ILE A O 1
ATOM 1160 N N . ILE A 1 151 ? 13.770 4.819 -5.225 1.00 98.00 151 ILE A N 1
ATOM 1161 C CA . ILE A 1 151 ? 12.397 5.308 -5.436 1.00 98.00 151 ILE A CA 1
ATOM 1162 C C . ILE A 1 151 ? 11.936 6.201 -4.276 1.00 98.00 151 ILE A C 1
ATOM 1164 O O . ILE A 1 151 ? 11.423 7.290 -4.501 1.00 98.00 151 ILE A O 1
ATOM 1168 N N . LEU A 1 152 ? 12.151 5.775 -3.027 1.00 97.06 152 LEU A N 1
ATOM 1169 C CA . LEU A 1 152 ? 11.754 6.554 -1.848 1.00 97.06 152 LEU A CA 1
ATOM 1170 C C . LEU A 1 152 ? 12.554 7.854 -1.665 1.00 97.06 152 LEU A C 1
ATOM 1172 O O . LEU A 1 152 ? 12.073 8.757 -0.989 1.00 97.06 152 LEU A O 1
ATOM 1176 N N . ASN A 1 153 ? 13.772 7.939 -2.205 1.00 96.75 153 ASN A N 1
ATOM 1177 C CA . ASN A 1 153 ? 14.557 9.174 -2.212 1.00 96.75 153 ASN A CA 1
ATOM 1178 C C . ASN A 1 153 ? 14.098 10.127 -3.317 1.00 96.75 153 ASN A C 1
ATOM 1180 O O . ASN A 1 153 ? 14.122 11.336 -3.107 1.00 96.75 153 ASN A O 1
ATOM 1184 N N . ALA A 1 154 ? 13.706 9.581 -4.468 1.00 96.44 154 ALA A N 1
ATOM 1185 C CA . ALA A 1 154 ? 13.192 10.344 -5.597 1.00 96.44 154 ALA A CA 1
ATOM 1186 C C . ALA A 1 154 ? 11.780 10.899 -5.330 1.00 96.44 154 ALA A C 1
ATOM 1188 O O . ALA A 1 154 ? 11.463 11.989 -5.789 1.00 96.44 154 ALA A O 1
ATOM 1189 N N . ASP A 1 155 ? 10.964 10.195 -4.538 1.00 97.00 155 ASP A N 1
ATOM 1190 C CA . ASP A 1 155 ? 9.637 10.647 -4.101 1.00 97.00 155 ASP A CA 1
ATOM 1191 C C . ASP A 1 155 ? 9.505 10.639 -2.560 1.00 97.00 155 ASP A C 1
ATOM 1193 O O . ASP A 1 155 ? 8.846 9.771 -1.974 1.00 97.00 155 ASP A O 1
ATOM 1197 N N . PRO A 1 156 ? 10.162 11.582 -1.855 1.00 95.38 156 PRO A N 1
ATOM 1198 C CA . PRO A 1 156 ? 10.270 11.556 -0.395 1.00 95.38 156 PRO A CA 1
ATOM 1199 C C . PRO A 1 156 ? 8.942 11.796 0.335 1.00 95.38 156 PRO A C 1
ATOM 1201 O O . PRO A 1 156 ? 8.810 11.376 1.489 1.00 95.38 156 PRO A O 1
ATOM 1204 N N . GLN A 1 157 ? 7.978 12.456 -0.316 1.00 94.38 157 GLN A N 1
ATOM 1205 C CA . GLN A 1 157 ? 6.636 12.734 0.217 1.00 94.38 157 GLN A CA 1
ATOM 1206 C C . GLN A 1 157 ? 5.539 11.873 -0.422 1.00 94.38 157 GLN A C 1
ATOM 1208 O O . GLN A 1 157 ? 4.361 12.051 -0.109 1.00 94.38 157 GLN A O 1
ATOM 1213 N N . LEU A 1 158 ? 5.923 10.906 -1.263 1.00 97.19 158 LEU A N 1
ATOM 1214 C CA . LEU A 1 158 ? 5.016 9.967 -1.920 1.00 97.19 158 LEU A CA 1
ATOM 1215 C C . LEU A 1 158 ? 3.968 10.651 -2.815 1.00 97.19 158 LEU A C 1
ATOM 1217 O O . LEU A 1 158 ? 2.872 10.117 -2.986 1.00 97.19 158 LEU A O 1
ATOM 1221 N N . GLU A 1 159 ? 4.266 11.819 -3.381 1.00 96.69 159 GLU A N 1
ATOM 1222 C CA . GLU A 1 159 ? 3.324 12.581 -4.208 1.00 96.69 159 GLU A CA 1
ATOM 1223 C C . GLU A 1 159 ? 2.952 11.819 -5.486 1.00 96.69 159 GLU A C 1
ATOM 1225 O O . GLU A 1 159 ? 1.782 11.787 -5.889 1.00 96.69 159 GLU A O 1
ATOM 1230 N N . ILE A 1 160 ? 3.922 11.121 -6.085 1.00 97.75 160 ILE A N 1
ATOM 1231 C CA . ILE A 1 160 ? 3.697 10.291 -7.271 1.00 97.75 160 ILE A CA 1
ATOM 1232 C C . ILE A 1 160 ? 2.772 9.127 -6.908 1.00 97.75 160 ILE A C 1
ATOM 1234 O O . ILE A 1 160 ? 1.831 8.823 -7.648 1.00 97.75 160 ILE A O 1
ATOM 1238 N N . PHE A 1 161 ? 2.994 8.503 -5.749 1.00 98.12 161 PHE A N 1
ATOM 1239 C CA . PHE A 1 161 ? 2.169 7.392 -5.269 1.00 98.12 161 PHE A CA 1
ATOM 1240 C C . PHE A 1 161 ? 0.768 7.825 -4.846 1.00 98.12 161 PHE A C 1
ATOM 1242 O O . PHE A 1 161 ? -0.190 7.110 -5.127 1.00 98.12 161 PHE A O 1
ATOM 1249 N N . VAL A 1 162 ? 0.622 8.996 -4.230 1.00 98.12 162 VAL A N 1
ATOM 1250 C CA . VAL A 1 162 ? -0.680 9.603 -3.931 1.00 98.12 162 VAL A CA 1
ATOM 1251 C C . VAL A 1 162 ? -1.466 9.811 -5.223 1.00 98.12 162 VAL A C 1
ATOM 1253 O O . VAL A 1 162 ? -2.624 9.406 -5.310 1.00 98.12 162 VAL A O 1
ATOM 1256 N N . ARG A 1 163 ? -0.835 10.362 -6.268 1.00 97.62 163 ARG A N 1
ATOM 1257 C CA . ARG A 1 163 ? -1.472 10.520 -7.583 1.00 97.62 163 ARG A CA 1
ATOM 1258 C C . ARG A 1 163 ? -1.871 9.172 -8.192 1.00 97.62 163 ARG A C 1
ATOM 1260 O O . ARG A 1 163 ? -2.986 9.047 -8.686 1.00 97.62 163 ARG A O 1
ATOM 1267 N N . LEU A 1 164 ? -1.007 8.157 -8.123 1.00 98.38 164 LEU A N 1
ATOM 1268 C CA . LEU A 1 164 ? -1.330 6.806 -8.599 1.00 98.38 164 LEU A CA 1
ATOM 1269 C C . LEU A 1 164 ? -2.494 6.168 -7.828 1.00 98.38 164 LEU A C 1
ATOM 1271 O O . LEU A 1 164 ? -3.329 5.494 -8.421 1.00 98.38 164 LEU A O 1
ATOM 1275 N N . LEU A 1 165 ? -2.579 6.390 -6.518 1.00 98.50 165 LEU A N 1
ATOM 1276 C CA . LEU A 1 165 ? -3.677 5.898 -5.685 1.00 98.50 165 LEU A CA 1
ATOM 1277 C C . LEU A 1 165 ? -5.022 6.573 -6.002 1.00 98.50 165 LEU A C 1
ATOM 1279 O O . LEU A 1 165 ? -6.068 5.987 -5.733 1.00 98.50 165 LEU A O 1
ATOM 1283 N N . ARG A 1 166 ? -5.015 7.772 -6.601 1.00 97.88 166 ARG A N 1
ATOM 1284 C CA . ARG A 1 166 ? -6.227 8.425 -7.125 1.00 97.88 166 ARG A CA 1
ATOM 1285 C C . ARG A 1 166 ? -6.695 7.842 -8.464 1.00 97.88 166 ARG A C 1
ATOM 1287 O O . ARG A 1 166 ? -7.832 8.092 -8.847 1.00 97.88 166 ARG A O 1
ATOM 1294 N N . ASN A 1 167 ? -5.851 7.096 -9.182 1.00 97.88 167 ASN A N 1
ATOM 1295 C CA . ASN A 1 167 ? -6.214 6.517 -10.475 1.00 97.88 167 ASN A CA 1
ATOM 1296 C C . ASN A 1 167 ? -7.227 5.371 -10.298 1.00 97.88 167 ASN A C 1
ATOM 1298 O O . ASN A 1 167 ? -6.953 4.381 -9.620 1.00 97.88 167 ASN A O 1
ATOM 1302 N N . ASP A 1 168 ? -8.380 5.478 -10.959 1.00 95.88 168 ASP A N 1
ATOM 1303 C CA . ASP A 1 168 ? -9.492 4.542 -10.776 1.00 95.88 168 ASP A CA 1
ATOM 1304 C C . ASP A 1 168 ? -9.223 3.122 -11.281 1.00 95.88 168 ASP A C 1
ATOM 1306 O O . ASP A 1 168 ? -9.742 2.163 -10.707 1.00 95.88 168 ASP A O 1
ATOM 1310 N N . ALA A 1 169 ? -8.408 2.967 -12.323 1.00 97.06 169 ALA A N 1
ATOM 1311 C CA . ALA A 1 169 ? -8.067 1.664 -12.883 1.00 97.06 169 ALA A CA 1
ATOM 1312 C C . ALA A 1 169 ? -6.929 0.981 -12.107 1.00 97.06 169 ALA A C 1
ATOM 1314 O O . ALA A 1 169 ? -6.865 -0.249 -12.029 1.00 97.06 169 ALA A O 1
ATOM 1315 N N . LEU A 1 170 ? -6.029 1.774 -11.521 1.00 98.31 170 LEU A N 1
ATOM 1316 C CA . LEU A 1 170 ? -4.727 1.306 -11.054 1.00 98.31 170 LEU A CA 1
ATOM 1317 C C . LEU A 1 170 ? -4.520 1.383 -9.538 1.00 98.31 170 LEU A C 1
ATOM 1319 O O . LEU A 1 170 ? -3.529 0.832 -9.055 1.00 98.31 170 LEU A O 1
ATOM 1323 N N . PHE A 1 171 ? -5.433 1.984 -8.765 1.00 98.62 171 PHE A N 1
ATOM 1324 C CA . PHE A 1 171 ? -5.241 2.208 -7.323 1.00 98.62 171 PHE A CA 1
ATOM 1325 C C . PHE A 1 171 ? -4.875 0.940 -6.527 1.00 98.62 171 PHE A C 1
ATOM 1327 O O . PHE A 1 171 ? -4.028 1.000 -5.636 1.00 98.62 171 PHE A O 1
ATOM 1334 N N . LEU A 1 172 ? -5.433 -0.232 -6.865 1.00 98.69 172 LEU A N 1
ATOM 1335 C CA . LEU A 1 172 ? -5.081 -1.496 -6.197 1.00 98.69 172 LEU A CA 1
ATOM 1336 C C . LEU A 1 172 ? -3.622 -1.903 -6.458 1.00 98.69 172 LEU A C 1
ATOM 1338 O O . LEU A 1 172 ? -2.922 -2.343 -5.543 1.00 98.69 172 LEU A O 1
ATOM 1342 N N . LYS A 1 173 ? -3.148 -1.743 -7.699 1.00 98.69 173 LYS A N 1
ATOM 1343 C CA . LYS A 1 173 ? -1.758 -2.023 -8.096 1.00 98.69 173 LYS A CA 1
ATOM 1344 C C . LYS A 1 173 ? -0.800 -0.988 -7.510 1.00 98.69 173 LYS A C 1
ATOM 1346 O O . LYS A 1 173 ? 0.259 -1.361 -7.008 1.00 98.69 173 LYS A O 1
ATOM 1351 N N . ALA A 1 174 ? -1.204 0.280 -7.488 1.00 98.62 174 ALA A N 1
ATOM 1352 C CA . ALA A 1 174 ? -0.465 1.360 -6.848 1.00 98.62 174 ALA A CA 1
ATOM 1353 C C . ALA A 1 174 ? -0.286 1.113 -5.342 1.00 98.62 174 ALA A C 1
ATOM 1355 O O . ALA A 1 174 ? 0.828 1.210 -4.832 1.00 98.62 174 ALA A O 1
ATOM 1356 N N . GLY A 1 175 ? -1.352 0.705 -4.643 1.00 98.56 175 GLY A N 1
ATOM 1357 C CA . GLY A 1 175 ? -1.294 0.328 -3.229 1.00 98.56 175 GLY A CA 1
ATOM 1358 C C . GLY A 1 175 ? -0.341 -0.839 -2.973 1.00 98.56 175 GLY A C 1
ATOM 1359 O O . GLY A 1 175 ? 0.443 -0.803 -2.024 1.00 98.56 175 GLY A O 1
ATOM 1360 N N . VAL A 1 176 ? -0.338 -1.843 -3.857 1.00 98.56 176 VAL A N 1
ATOM 1361 C CA . VAL A 1 176 ? 0.628 -2.951 -3.811 1.00 98.56 176 VAL A CA 1
ATOM 1362 C C . VAL A 1 176 ? 2.063 -2.461 -4.000 1.00 98.56 176 VAL A C 1
ATOM 1364 O O . VAL A 1 176 ? 2.917 -2.804 -3.184 1.00 98.56 176 VAL A O 1
ATOM 1367 N N . LEU A 1 177 ? 2.351 -1.660 -5.029 1.00 98.62 177 LEU A N 1
ATOM 1368 C CA . LEU A 1 177 ? 3.703 -1.145 -5.259 1.00 98.62 177 LEU A CA 1
ATOM 1369 C C . LEU A 1 177 ? 4.179 -0.293 -4.075 1.00 98.62 177 LEU A C 1
ATOM 1371 O O . LEU A 1 177 ? 5.287 -0.497 -3.577 1.00 98.62 177 LEU A O 1
ATOM 1375 N N . LEU A 1 178 ? 3.318 0.585 -3.557 1.00 98.56 178 LEU A N 1
ATOM 1376 C CA . LEU A 1 178 ? 3.614 1.383 -2.372 1.00 98.56 178 LEU A CA 1
ATOM 1377 C C . LEU A 1 178 ? 3.921 0.493 -1.158 1.00 98.56 178 LEU A C 1
ATOM 1379 O O . LEU A 1 178 ? 4.886 0.725 -0.432 1.00 98.56 178 LEU A O 1
ATOM 1383 N N . TYR A 1 179 ? 3.168 -0.587 -0.962 1.00 98.38 179 TYR A N 1
ATOM 1384 C CA . TYR A 1 179 ? 3.457 -1.574 0.076 1.00 98.38 179 TYR A CA 1
ATOM 1385 C C . TYR A 1 179 ? 4.804 -2.285 -0.113 1.00 98.38 179 TYR A C 1
ATOM 1387 O O . TYR A 1 179 ? 5.505 -2.515 0.878 1.00 98.38 179 TYR A O 1
ATOM 1395 N N . LEU A 1 180 ? 5.198 -2.620 -1.346 1.00 98.31 180 LEU A N 1
ATOM 1396 C CA . LEU A 1 180 ? 6.511 -3.216 -1.635 1.00 98.31 180 LEU A CA 1
ATOM 1397 C C . LEU A 1 180 ? 7.653 -2.255 -1.280 1.00 98.31 180 LEU A C 1
ATOM 1399 O O . LEU A 1 180 ? 8.686 -2.682 -0.758 1.00 98.31 180 LEU A O 1
ATOM 1403 N N . LEU A 1 181 ? 7.434 -0.952 -1.470 1.00 98.12 181 LEU A N 1
ATOM 1404 C CA . LEU A 1 181 ? 8.354 0.099 -1.040 1.00 98.12 181 LEU A CA 1
ATOM 1405 C C . LEU A 1 181 ? 8.385 0.296 0.473 1.00 98.12 181 LEU A C 1
ATOM 1407 O O . LEU A 1 181 ? 9.309 0.932 0.970 1.00 98.12 181 LEU A O 1
ATOM 1411 N N . LYS A 1 182 ? 7.432 -0.256 1.232 1.00 97.44 182 LYS A N 1
ATOM 1412 C CA . LYS A 1 182 ? 7.416 -0.218 2.704 1.00 97.44 182 LYS A CA 1
ATOM 1413 C C . LYS A 1 182 ? 7.691 1.194 3.273 1.00 97.44 182 LYS A C 1
ATOM 1415 O O . LYS A 1 182 ? 8.611 1.334 4.089 1.00 97.44 182 LYS A O 1
ATOM 1420 N N . PRO A 1 183 ? 6.997 2.255 2.826 1.00 96.88 183 PRO A N 1
ATOM 1421 C CA . PRO A 1 183 ? 7.234 3.599 3.341 1.00 96.88 183 PRO A CA 1
ATOM 1422 C C . PRO A 1 183 ? 7.027 3.635 4.856 1.00 96.88 183 PRO A C 1
ATOM 1424 O O . PRO A 1 183 ? 6.268 2.845 5.417 1.00 96.88 183 PRO A O 1
ATOM 1427 N N . ARG A 1 184 ? 7.727 4.548 5.527 1.00 94.44 184 ARG A N 1
ATOM 1428 C CA . ARG A 1 184 ? 7.485 4.833 6.948 1.00 94.44 184 ARG A CA 1
ATOM 1429 C C . ARG A 1 184 ? 6.554 6.030 7.078 1.00 94.44 184 ARG A C 1
ATOM 1431 O O . ARG A 1 184 ? 6.529 6.878 6.193 1.00 94.44 184 ARG A O 1
ATOM 1438 N N . ALA A 1 185 ? 5.904 6.159 8.232 1.00 93.56 185 ALA A N 1
ATOM 1439 C CA . ALA A 1 185 ? 5.009 7.275 8.548 1.00 93.56 185 ALA A CA 1
ATOM 1440 C C . ALA A 1 185 ? 5.565 8.656 8.166 1.00 93.56 185 ALA A C 1
ATOM 1442 O O . ALA A 1 185 ? 4.878 9.437 7.528 1.00 93.56 185 ALA A O 1
ATOM 1443 N N . ARG A 1 186 ? 6.851 8.931 8.426 1.00 90.62 186 ARG A N 1
ATOM 1444 C CA . ARG A 1 186 ? 7.495 10.215 8.075 1.00 90.62 186 ARG A CA 1
ATOM 1445 C C . ARG A 1 186 ? 7.403 10.612 6.591 1.00 90.62 186 ARG A C 1
ATOM 1447 O O . ARG A 1 186 ? 7.600 11.778 6.289 1.00 90.62 186 ARG A O 1
ATOM 1454 N N . GLN A 1 187 ? 7.152 9.660 5.695 1.00 92.31 187 GLN A N 1
ATOM 1455 C CA . GLN A 1 187 ? 6.991 9.879 4.252 1.00 92.31 187 GLN A CA 1
ATOM 1456 C C . GLN A 1 187 ? 5.512 9.964 3.837 1.00 92.31 187 GLN A C 1
ATOM 1458 O O . GLN A 1 187 ? 5.198 10.362 2.726 1.00 92.31 187 GLN A O 1
ATOM 1463 N N . MET A 1 188 ? 4.591 9.578 4.720 1.00 96.00 188 MET A N 1
ATOM 1464 C CA . MET A 1 188 ? 3.161 9.399 4.461 1.00 96.00 188 MET A CA 1
ATOM 1465 C C . MET A 1 188 ? 2.357 10.610 4.954 1.00 96.00 188 MET A C 1
ATOM 1467 O O . MET A 1 188 ? 1.450 10.473 5.770 1.00 96.00 188 MET A O 1
ATOM 1471 N N . LEU A 1 189 ? 2.736 11.809 4.502 1.00 92.81 189 LEU A N 1
ATOM 1472 C CA . LEU A 1 189 ? 2.245 13.080 5.057 1.00 92.81 189 LEU A CA 1
ATOM 1473 C C . LEU A 1 189 ? 0.951 13.602 4.418 1.00 92.81 189 LEU A C 1
ATOM 1475 O O . LEU A 1 189 ? 0.333 14.508 4.980 1.00 92.81 189 LEU A O 1
ATOM 1479 N N . SER A 1 190 ? 0.532 13.065 3.267 1.00 94.38 190 SER A N 1
ATOM 1480 C CA . SER A 1 190 ? -0.696 13.533 2.612 1.00 94.38 190 SER A CA 1
ATOM 1481 C C . SER A 1 190 ? -1.933 13.250 3.473 1.00 94.38 190 SER A C 1
ATOM 1483 O O . SER A 1 190 ? -2.137 12.140 3.964 1.00 94.38 190 SER A O 1
ATOM 1485 N N . HIS A 1 191 ? -2.787 14.261 3.618 1.00 90.38 191 HIS A N 1
ATOM 1486 C CA . HIS A 1 191 ? -4.014 14.213 4.417 1.00 90.38 191 HIS A CA 1
ATOM 1487 C C . HIS A 1 191 ? -5.092 13.295 3.823 1.00 90.38 191 HIS A C 1
ATOM 1489 O O . HIS A 1 191 ? -5.956 12.800 4.541 1.00 90.38 191 HIS A O 1
ATOM 1495 N N . GLU A 1 192 ? -5.047 13.043 2.517 1.00 95.06 192 GLU A N 1
ATOM 1496 C CA . GLU A 1 192 ? -6.000 12.159 1.835 1.00 95.06 192 GLU A CA 1
ATOM 1497 C C . GLU A 1 192 ? -5.577 10.683 1.883 1.00 95.06 192 GLU A C 1
ATOM 1499 O O . GLU A 1 192 ? -6.310 9.801 1.445 1.00 95.06 192 GLU A O 1
ATOM 1504 N N . LEU A 1 193 ? -4.373 10.391 2.385 1.00 96.75 193 LEU A N 1
ATOM 1505 C CA . LEU A 1 193 ? -3.793 9.058 2.280 1.00 96.75 193 LEU A CA 1
ATOM 1506 C C . LEU A 1 193 ? -4.633 8.021 3.039 1.00 96.75 193 LEU A C 1
ATOM 1508 O O . LEU A 1 193 ? -4.769 6.895 2.572 1.00 96.75 193 LEU A O 1
ATOM 1512 N N . VAL A 1 194 ? -5.256 8.415 4.156 1.00 98.19 194 VAL A N 1
ATOM 1513 C CA . VAL A 1 194 ? -6.217 7.572 4.886 1.00 98.19 194 VAL A CA 1
ATOM 1514 C C . VAL A 1 194 ? -7.377 7.159 3.978 1.00 98.19 194 VAL A C 1
ATOM 1516 O O . VAL A 1 194 ? -7.665 5.970 3.875 1.00 98.19 194 VAL A O 1
ATOM 1519 N N . GLU A 1 195 ? -8.002 8.109 3.281 1.00 98.38 195 GLU A N 1
ATOM 1520 C CA . GLU A 1 195 ? -9.120 7.848 2.367 1.00 98.38 195 GLU A CA 1
ATOM 1521 C C . GLU A 1 195 ? -8.704 6.909 1.229 1.00 98.38 195 GLU A C 1
ATOM 1523 O O . GLU A 1 195 ? -9.350 5.889 0.982 1.00 98.38 195 GLU A O 1
ATOM 1528 N N . LEU A 1 196 ? -7.570 7.198 0.587 1.00 98.69 196 LEU A N 1
ATOM 1529 C CA . LEU A 1 196 ? -7.052 6.386 -0.512 1.00 98.69 196 LEU A CA 1
ATOM 1530 C C . LEU A 1 196 ? -6.697 4.960 -0.070 1.00 98.69 196 LEU A C 1
ATOM 1532 O O . LEU A 1 196 ? -6.945 4.001 -0.800 1.00 98.69 196 LEU A O 1
ATOM 1536 N N . ILE A 1 197 ? -6.146 4.784 1.133 1.00 98.69 197 ILE A N 1
ATOM 1537 C CA . ILE A 1 197 ? -5.826 3.454 1.662 1.00 98.69 197 ILE A CA 1
ATOM 1538 C C . ILE A 1 197 ? -7.095 2.688 2.046 1.00 98.69 197 ILE A C 1
ATOM 1540 O O . ILE A 1 197 ? -7.168 1.486 1.786 1.00 98.69 197 ILE A O 1
ATOM 1544 N N . LEU A 1 198 ? -8.101 3.348 2.627 1.00 98.69 198 LEU A N 1
ATOM 1545 C CA . LEU A 1 198 ? -9.387 2.707 2.920 1.00 98.69 198 LEU A CA 1
ATOM 1546 C C . LEU A 1 198 ? -10.080 2.237 1.638 1.00 98.69 198 LEU A C 1
ATOM 1548 O O . LEU A 1 198 ? -10.607 1.127 1.617 1.00 98.69 198 LEU A O 1
ATOM 1552 N N . ARG A 1 199 ? -9.978 3.001 0.544 1.00 98.56 199 ARG A N 1
ATOM 1553 C CA . ARG A 1 199 ? -10.428 2.561 -0.785 1.00 98.56 199 ARG A CA 1
ATOM 1554 C C . ARG A 1 199 ? -9.717 1.277 -1.233 1.00 98.56 199 ARG A C 1
ATOM 1556 O O . ARG A 1 199 ? -10.368 0.333 -1.675 1.00 98.56 199 ARG A O 1
ATOM 1563 N N . VAL A 1 200 ? -8.391 1.192 -1.072 1.00 98.69 200 VAL A N 1
ATOM 1564 C CA . VAL A 1 200 ? -7.635 -0.044 -1.368 1.00 98.69 200 VAL A CA 1
ATOM 1565 C C . VAL A 1 200 ? -8.082 -1.204 -0.472 1.00 98.69 200 VAL A C 1
ATOM 1567 O O . VAL A 1 200 ? -8.179 -2.332 -0.949 1.00 98.69 200 VAL A O 1
ATOM 1570 N N . LEU A 1 201 ? -8.363 -0.952 0.811 1.00 98.44 201 LEU A N 1
ATOM 1571 C CA . LEU A 1 201 ? -8.853 -1.974 1.741 1.00 98.44 201 LEU A CA 1
ATOM 1572 C C . LEU A 1 201 ? -10.236 -2.498 1.332 1.00 98.44 201 LEU A C 1
ATOM 1574 O O . LEU A 1 201 ? -10.467 -3.705 1.376 1.00 98.44 201 LEU A O 1
ATOM 1578 N N . GLN A 1 202 ? -11.130 -1.596 0.925 1.00 98.00 202 GLN A N 1
ATOM 1579 C CA . GLN A 1 202 ? -12.508 -1.894 0.545 1.00 98.00 202 GLN A CA 1
ATOM 1580 C C . GLN A 1 202 ? -12.596 -2.820 -0.675 1.00 98.00 202 GLN A C 1
ATOM 1582 O O . GLN A 1 202 ? -13.358 -3.787 -0.649 1.00 98.00 202 GLN A O 1
ATOM 1587 N N . ASP A 1 203 ? -11.786 -2.558 -1.704 1.00 97.50 203 ASP A N 1
ATOM 1588 C CA . ASP A 1 203 ? -11.806 -3.302 -2.973 1.00 97.50 203 ASP A CA 1
ATOM 1589 C C . ASP A 1 203 ? -10.657 -4.328 -3.096 1.00 97.50 203 ASP A C 1
ATOM 1591 O O . ASP A 1 203 ? -10.459 -4.969 -4.133 1.00 97.50 203 ASP A O 1
ATOM 1595 N N . GLY A 1 204 ? -9.884 -4.512 -2.023 1.00 95.75 204 GLY A N 1
ATOM 1596 C CA . GLY A 1 204 ? -8.614 -5.241 -2.008 1.00 95.75 204 GLY A CA 1
ATOM 1597 C C . GLY A 1 204 ? -8.697 -6.764 -1.917 1.00 95.75 204 GLY A C 1
ATOM 1598 O O . GLY A 1 204 ? -7.688 -7.407 -1.624 1.00 95.75 204 GLY A O 1
ATOM 1599 N N . ASP A 1 205 ? -9.869 -7.352 -2.163 1.00 92.88 205 ASP A N 1
ATOM 1600 C CA . ASP A 1 205 ? -10.137 -8.786 -1.976 1.00 92.88 205 ASP A CA 1
ATOM 1601 C C . ASP A 1 205 ? -9.403 -9.677 -2.997 1.00 92.88 205 ASP A C 1
ATOM 1603 O O . ASP A 1 205 ? -9.212 -10.874 -2.772 1.00 92.88 205 ASP A O 1
ATOM 1607 N N . ARG A 1 206 ? -8.991 -9.110 -4.140 1.00 94.94 206 ARG A N 1
ATOM 1608 C CA . ARG A 1 206 ? -8.340 -9.842 -5.236 1.00 94.94 206 ARG A CA 1
ATOM 1609 C C . ARG A 1 206 ? -6.843 -9.573 -5.279 1.00 94.94 206 ARG A C 1
ATOM 1611 O O . ARG A 1 206 ? -6.416 -8.421 -5.358 1.00 94.94 206 ARG A O 1
ATOM 1618 N N . ILE A 1 207 ? -6.063 -10.652 -5.345 1.00 97.12 207 ILE A N 1
ATOM 1619 C CA . ILE A 1 207 ? -4.619 -10.594 -5.597 1.00 97.12 207 ILE A CA 1
ATOM 1620 C C . ILE A 1 207 ? -4.364 -9.843 -6.905 1.00 97.12 207 ILE A C 1
ATOM 1622 O O . ILE A 1 207 ? -4.927 -10.186 -7.946 1.00 97.12 207 ILE A O 1
ATOM 1626 N N . GLN A 1 208 ? -3.483 -8.850 -6.845 1.00 97.81 208 GLN A N 1
ATOM 1627 C CA . GLN A 1 208 ? -3.010 -8.119 -8.014 1.00 97.81 208 GLN A CA 1
ATOM 1628 C C . GLN A 1 208 ? -1.700 -8.718 -8.505 1.00 97.81 208 GLN A C 1
ATOM 1630 O O . GLN A 1 208 ? -0.899 -9.228 -7.715 1.00 97.81 208 GLN A O 1
ATOM 1635 N N . SER A 1 209 ? -1.502 -8.648 -9.818 1.00 98.00 209 SER A N 1
ATOM 1636 C CA . SER A 1 209 ? -0.262 -9.057 -10.472 1.00 98.00 209 SER A CA 1
ATOM 1637 C C . SER A 1 209 ? 0.404 -7.839 -11.104 1.00 98.00 209 SER A C 1
ATOM 1639 O O . SER A 1 209 ? -0.260 -7.045 -11.766 1.00 98.00 209 SER A O 1
ATOM 1641 N N . LEU A 1 210 ? 1.705 -7.719 -10.875 1.00 97.69 210 LEU A N 1
ATOM 1642 C CA . LEU A 1 210 ? 2.622 -6.760 -11.478 1.00 97.69 210 LEU A CA 1
ATOM 1643 C C . LEU A 1 210 ? 3.745 -7.605 -12.085 1.00 97.69 210 LEU A C 1
ATOM 1645 O O . LEU A 1 210 ? 4.687 -7.992 -11.394 1.00 97.69 210 LEU A O 1
ATOM 1649 N N . PHE A 1 211 ? 3.543 -8.022 -13.338 1.00 96.94 211 PHE A N 1
ATOM 1650 C CA . PHE A 1 211 ? 4.268 -9.136 -13.963 1.00 96.94 211 PHE A CA 1
ATOM 1651 C C . PHE A 1 211 ? 4.284 -10.397 -13.079 1.00 96.94 211 PHE A C 1
ATOM 1653 O O . PHE A 1 211 ? 3.224 -10.960 -12.794 1.00 96.94 211 PHE A O 1
ATOM 1660 N N . THR A 1 212 ? 5.460 -10.871 -12.657 1.00 96.50 212 THR A N 1
ATOM 1661 C CA . THR A 1 212 ? 5.598 -12.079 -11.831 1.00 96.50 212 THR A CA 1
ATOM 1662 C C . THR A 1 212 ? 5.302 -11.818 -10.353 1.00 96.50 212 THR A C 1
ATOM 1664 O O . THR A 1 212 ? 5.020 -12.759 -9.604 1.00 96.50 212 THR A O 1
ATOM 1667 N N . VAL A 1 213 ? 5.291 -10.552 -9.924 1.00 96.75 213 VAL A N 1
ATOM 1668 C CA . VAL A 1 213 ? 4.985 -10.168 -8.545 1.00 96.75 213 VAL A CA 1
ATOM 1669 C C . VAL A 1 213 ? 3.484 -10.278 -8.300 1.00 96.75 213 VAL A C 1
ATOM 1671 O O . VAL A 1 213 ? 2.682 -9.599 -8.936 1.00 96.75 213 VAL A O 1
ATOM 1674 N N . LYS A 1 214 ? 3.097 -11.110 -7.327 1.00 97.62 214 LYS A N 1
ATOM 1675 C CA . LYS A 1 214 ? 1.712 -11.249 -6.857 1.00 97.62 214 LYS A CA 1
ATOM 1676 C C . LYS A 1 214 ? 1.591 -10.760 -5.425 1.00 97.62 214 LYS A C 1
ATOM 1678 O O . LYS A 1 214 ? 2.352 -11.187 -4.558 1.00 97.62 214 LYS A O 1
ATOM 1683 N N . CYS A 1 215 ? 0.621 -9.891 -5.161 1.00 96.88 215 CYS A N 1
ATOM 1684 C CA . CYS A 1 215 ? 0.407 -9.349 -3.823 1.00 96.88 215 CYS A CA 1
ATOM 1685 C C . CYS A 1 215 ? -1.076 -9.088 -3.542 1.00 96.88 215 CYS A C 1
ATOM 1687 O O . CYS A 1 215 ? -1.845 -8.776 -4.451 1.00 96.88 215 CYS A O 1
ATOM 1689 N N . SER A 1 216 ? -1.466 -9.211 -2.274 1.00 96.94 216 SER A N 1
ATOM 1690 C CA . SER A 1 216 ? -2.807 -8.865 -1.795 1.00 96.94 216 SER A CA 1
ATOM 1691 C C . SER A 1 216 ? -2.881 -7.360 -1.497 1.00 96.94 216 SER A C 1
ATOM 1693 O O . SER A 1 216 ? -2.142 -6.893 -0.622 1.00 96.94 216 SER A O 1
ATOM 1695 N N . PRO A 1 217 ? -3.767 -6.593 -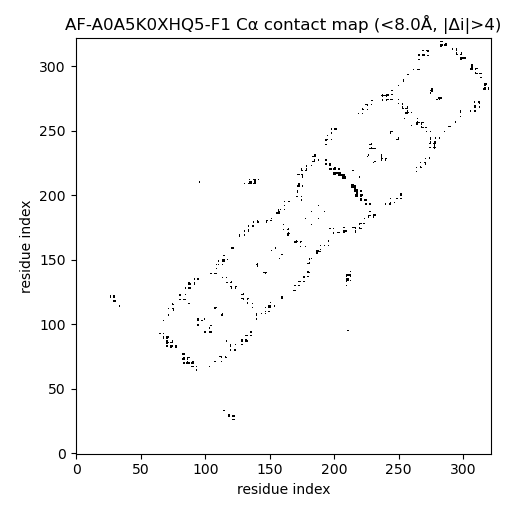2.161 1.00 98.12 217 PRO A N 1
ATOM 1696 C CA . PRO A 1 217 ? -3.990 -5.190 -1.819 1.00 98.12 217 PRO A CA 1
ATOM 1697 C C . PRO A 1 217 ? -4.533 -5.010 -0.403 1.00 98.12 217 PRO A C 1
ATOM 1699 O O . PRO A 1 217 ? -4.192 -4.031 0.249 1.00 98.12 217 PRO A O 1
ATOM 1702 N N . ARG A 1 218 ? -5.308 -5.969 0.124 1.00 97.38 218 ARG A N 1
ATOM 1703 C CA . ARG A 1 218 ? -5.752 -5.936 1.524 1.00 97.38 218 ARG A CA 1
ATOM 1704 C C . ARG A 1 218 ? -4.567 -5.923 2.492 1.00 97.38 218 ARG A C 1
ATOM 1706 O O . ARG A 1 218 ? -4.502 -5.073 3.375 1.00 97.38 218 ARG A O 1
ATOM 1713 N N . VAL A 1 219 ? -3.591 -6.812 2.291 1.00 97.19 219 VAL A N 1
ATOM 1714 C CA . VAL A 1 219 ? -2.355 -6.840 3.098 1.00 97.19 219 VAL A CA 1
ATOM 1715 C C . VAL A 1 219 ? -1.576 -5.531 2.950 1.00 97.19 219 VAL A C 1
ATOM 1717 O O . VAL A 1 219 ? -1.021 -5.030 3.930 1.00 97.19 219 VAL A O 1
ATOM 1720 N N . ALA A 1 220 ? -1.555 -4.965 1.740 1.00 98.25 220 ALA A N 1
ATOM 1721 C CA . ALA A 1 220 ? -0.954 -3.662 1.491 1.00 98.25 220 ALA A CA 1
ATOM 1722 C C . ALA A 1 220 ? -1.639 -2.556 2.304 1.00 98.25 220 ALA A C 1
ATOM 1724 O O . ALA A 1 220 ? -0.964 -1.841 3.043 1.00 98.25 220 ALA A O 1
ATOM 1725 N N . ALA A 1 221 ? -2.965 -2.464 2.232 1.00 98.69 221 ALA A N 1
ATOM 1726 C CA . ALA A 1 221 ? -3.738 -1.449 2.928 1.00 98.69 221 ALA A CA 1
ATOM 1727 C C . ALA A 1 221 ? -3.593 -1.547 4.451 1.00 98.69 221 ALA A C 1
ATOM 1729 O O . ALA A 1 221 ? -3.337 -0.536 5.098 1.00 98.69 221 ALA A O 1
ATOM 1730 N N . LEU A 1 222 ? -3.659 -2.754 5.023 1.00 98.56 222 LEU A N 1
ATOM 1731 C CA . LEU A 1 222 ? -3.477 -2.956 6.465 1.00 98.56 222 LEU A CA 1
ATOM 1732 C C . LEU A 1 222 ? -2.100 -2.482 6.941 1.00 98.56 222 LEU A C 1
ATOM 1734 O O . LEU A 1 222 ? -2.009 -1.767 7.934 1.00 98.56 222 LEU A O 1
ATOM 1738 N N . TYR A 1 223 ? -1.035 -2.808 6.204 1.00 98.31 223 TYR A N 1
ATOM 1739 C CA . TYR A 1 223 ? 0.306 -2.316 6.523 1.00 98.31 223 TYR A CA 1
ATOM 1740 C C . TYR A 1 223 ? 0.394 -0.785 6.456 1.00 98.31 223 TYR A C 1
ATOM 1742 O O . TYR A 1 223 ? 1.014 -0.165 7.319 1.00 98.31 223 TYR A O 1
ATOM 1750 N N . LEU A 1 224 ? -0.201 -0.168 5.432 1.00 98.62 224 LEU A N 1
ATOM 1751 C CA . LEU A 1 224 ? -0.160 1.283 5.259 1.00 98.62 224 LEU A CA 1
ATOM 1752 C C . LEU A 1 224 ? -0.966 2.000 6.356 1.00 98.62 224 LEU A C 1
ATOM 1754 O O . LEU A 1 224 ? -0.475 2.980 6.914 1.00 98.62 224 LEU A O 1
ATOM 1758 N N . LEU A 1 225 ? -2.136 1.475 6.740 1.00 98.56 225 LEU A N 1
ATOM 1759 C CA . LEU A 1 225 ? -2.894 1.972 7.894 1.00 98.56 225 LEU A CA 1
ATOM 1760 C C . LEU A 1 225 ? -2.095 1.837 9.192 1.00 98.56 225 LEU A C 1
ATOM 1762 O O . LEU A 1 225 ? -2.059 2.779 9.976 1.00 98.56 225 LEU A O 1
ATOM 1766 N N . GLU A 1 226 ? -1.402 0.716 9.412 1.00 97.69 226 GLU A N 1
ATOM 1767 C CA . GLU A 1 226 ? -0.554 0.545 10.600 1.00 97.69 226 GLU A CA 1
ATOM 1768 C C . GLU A 1 226 ? 0.531 1.624 10.665 1.00 97.69 226 GLU A C 1
ATOM 1770 O O . GLU A 1 226 ? 0.766 2.190 11.734 1.00 97.69 226 GLU A O 1
ATOM 1775 N N . GLN A 1 227 ? 1.169 1.953 9.535 1.00 97.75 227 GLN A N 1
ATOM 1776 C CA . GLN A 1 227 ? 2.151 3.039 9.505 1.00 97.75 227 GLN A CA 1
ATOM 1777 C C . GLN A 1 227 ? 1.516 4.381 9.878 1.00 97.75 227 GLN A C 1
ATOM 1779 O O . GLN A 1 227 ? 2.081 5.105 10.694 1.00 97.75 227 GLN A O 1
ATOM 1784 N N . ILE A 1 228 ? 0.345 4.699 9.324 1.00 96.81 228 ILE A N 1
ATOM 1785 C CA . ILE A 1 228 ? -0.316 5.989 9.552 1.00 96.81 228 ILE A CA 1
ATOM 1786 C C . ILE A 1 228 ? -0.878 6.124 10.975 1.00 96.81 228 ILE A C 1
ATOM 1788 O O . ILE A 1 228 ? -0.855 7.220 11.530 1.00 96.81 228 ILE A O 1
ATOM 1792 N N . LEU A 1 229 ? -1.379 5.044 11.578 1.00 96.94 229 LEU A N 1
ATOM 1793 C CA . LEU A 1 229 ? -2.018 5.101 12.899 1.00 96.94 229 LEU A CA 1
ATOM 1794 C C . LEU A 1 229 ? -1.047 4.936 14.071 1.00 96.94 229 LEU A C 1
ATOM 1796 O O . LEU A 1 229 ? -1.435 5.161 15.214 1.00 96.94 229 LEU A O 1
ATOM 1800 N N . THR A 1 230 ? 0.191 4.502 13.820 1.00 95.62 230 THR A N 1
ATOM 1801 C CA . THR A 1 230 ? 1.144 4.196 14.904 1.00 95.62 230 THR A CA 1
ATOM 1802 C C . THR A 1 230 ? 2.540 4.775 14.705 1.00 95.62 230 THR A C 1
ATOM 1804 O O . THR A 1 230 ? 3.356 4.734 15.626 1.00 95.62 230 THR A O 1
ATOM 1807 N N . GLY A 1 231 ? 2.856 5.289 13.515 1.00 95.31 231 GLY A N 1
ATOM 1808 C CA . GLY A 1 231 ? 4.211 5.711 13.171 1.00 95.31 231 GLY A CA 1
ATOM 1809 C C . GLY A 1 231 ? 4.503 7.205 13.342 1.00 95.31 231 GLY A C 1
ATOM 1810 O O . GLY A 1 231 ? 5.664 7.590 13.174 1.00 95.31 231 GLY A O 1
ATOM 1811 N N . PHE A 1 232 ? 3.503 8.035 13.660 1.00 95.31 232 PHE A N 1
ATOM 1812 C CA . PHE A 1 232 ? 3.685 9.457 13.981 1.00 95.31 232 PHE A CA 1
ATOM 1813 C C . PHE A 1 232 ? 3.749 9.709 15.494 1.00 95.31 232 PHE A C 1
ATOM 1815 O O . PHE A 1 232 ? 3.789 8.773 16.297 1.00 95.31 232 PHE A O 1
ATOM 1822 N N . ASP A 1 233 ? 3.792 10.985 15.885 1.00 95.50 233 ASP A N 1
ATOM 1823 C CA . ASP A 1 233 ? 3.497 11.403 17.253 1.00 95.50 233 ASP A CA 1
ATOM 1824 C C . ASP A 1 233 ? 2.036 11.108 17.643 1.00 95.50 233 ASP A C 1
ATOM 1826 O O . ASP A 1 233 ? 1.192 10.767 16.810 1.00 95.50 233 ASP A O 1
ATOM 1830 N N . ILE A 1 234 ? 1.761 11.191 18.947 1.00 95.06 234 ILE A N 1
ATOM 1831 C CA . ILE A 1 234 ? 0.470 10.816 19.536 1.00 95.06 234 ILE A CA 1
ATOM 1832 C C . ILE A 1 234 ? -0.673 11.633 18.923 1.00 95.06 234 ILE A C 1
ATOM 1834 O O . ILE A 1 234 ? -1.696 11.050 18.568 1.00 95.06 234 ILE A O 1
ATOM 1838 N N . ASP A 1 235 ? -0.488 12.942 18.752 1.00 95.50 235 ASP A N 1
ATOM 1839 C CA . ASP A 1 235 ? -1.539 13.837 18.267 1.00 95.50 235 ASP A CA 1
ATOM 1840 C C . ASP A 1 235 ? -1.907 13.500 16.822 1.00 95.50 235 ASP A C 1
ATOM 1842 O O . ASP A 1 235 ? -3.087 13.334 16.499 1.00 95.50 235 ASP A O 1
ATOM 1846 N N . LYS A 1 236 ? -0.900 13.306 15.960 1.00 95.75 236 LYS A N 1
ATOM 1847 C CA . LYS A 1 236 ? -1.143 12.951 14.561 1.00 95.75 236 LYS A CA 1
ATOM 1848 C C . LYS A 1 236 ? -1.731 11.547 14.405 1.00 95.75 236 LYS A C 1
ATOM 1850 O O . LYS A 1 236 ? -2.620 11.348 13.580 1.00 95.75 236 LYS A O 1
ATOM 1855 N N . ASN A 1 237 ? -1.289 10.577 15.208 1.00 96.31 237 ASN A N 1
ATOM 1856 C CA . ASN A 1 237 ? -1.874 9.232 15.216 1.00 96.31 237 ASN A CA 1
ATOM 1857 C C . ASN A 1 237 ? -3.362 9.267 15.613 1.00 96.31 237 ASN A C 1
ATOM 1859 O O . ASN A 1 237 ? -4.181 8.605 14.974 1.00 96.31 237 ASN A O 1
ATOM 1863 N N . VAL A 1 238 ? -3.722 10.064 16.628 1.00 96.62 238 VAL A N 1
ATOM 1864 C CA . VAL A 1 238 ? -5.114 10.271 17.065 1.00 96.62 238 VAL A CA 1
ATOM 1865 C C . VAL A 1 238 ? -5.945 10.937 15.969 1.00 96.62 238 VAL A C 1
ATOM 1867 O O . VAL A 1 238 ? -7.060 10.494 15.698 1.00 96.62 238 VAL A O 1
ATOM 1870 N N . GLU A 1 239 ? -5.415 11.969 15.308 1.00 96.50 239 GLU A N 1
ATOM 1871 C CA . GLU A 1 239 ? -6.082 12.629 14.178 1.00 96.50 239 GLU A CA 1
ATOM 1872 C C . GLU A 1 239 ? -6.376 11.636 13.044 1.00 96.50 239 GLU A C 1
ATOM 1874 O O . GLU A 1 239 ? -7.514 11.533 12.582 1.00 96.50 239 GLU A O 1
ATOM 1879 N N . ASN A 1 240 ? -5.376 10.849 12.643 1.00 97.44 240 ASN A N 1
ATOM 1880 C CA . ASN A 1 240 ? -5.538 9.855 11.588 1.00 97.44 240 ASN A CA 1
ATOM 1881 C C . ASN A 1 240 ? -6.546 8.761 11.984 1.00 97.44 240 ASN A C 1
ATOM 1883 O O . ASN A 1 240 ? -7.339 8.318 11.155 1.00 97.44 240 ASN A O 1
ATOM 1887 N N . ALA A 1 241 ? -6.550 8.332 13.250 1.00 97.94 241 ALA A N 1
ATOM 1888 C CA . ALA A 1 241 ? -7.499 7.343 13.755 1.00 97.94 241 ALA A CA 1
ATOM 1889 C C . ALA A 1 241 ? -8.945 7.866 13.711 1.00 97.94 241 ALA A C 1
ATOM 1891 O O . ALA A 1 241 ? -9.836 7.158 13.242 1.00 97.94 241 ALA A O 1
ATOM 1892 N N . LYS A 1 242 ? -9.175 9.127 14.101 1.00 97.50 242 LYS A N 1
ATOM 1893 C CA . LYS A 1 242 ? -10.484 9.787 13.949 1.00 97.50 242 LYS A CA 1
ATOM 1894 C C . LYS A 1 242 ? -10.924 9.852 12.490 1.00 97.50 242 LYS A C 1
ATOM 1896 O O . LYS A 1 242 ? -12.096 9.638 12.195 1.00 97.50 242 LYS A O 1
ATOM 1901 N N . GLN A 1 243 ? -9.992 10.113 11.575 1.00 97.88 243 GLN A N 1
ATOM 1902 C CA . GLN A 1 243 ? -10.279 10.114 10.142 1.00 97.88 243 GLN A CA 1
ATOM 1903 C C . GLN A 1 243 ? -10.675 8.718 9.636 1.00 97.88 243 GLN A C 1
ATOM 1905 O O . GLN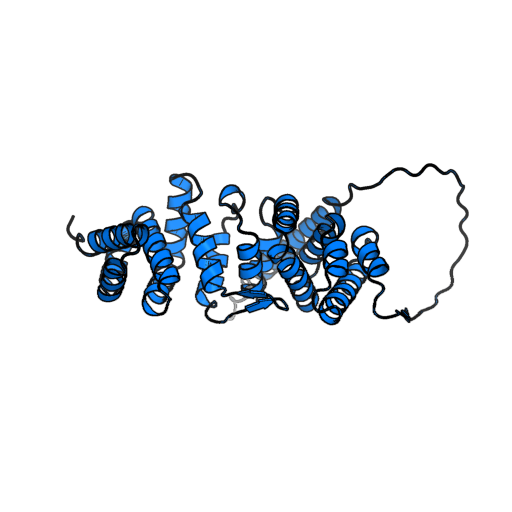 A 1 243 ? -11.612 8.595 8.854 1.00 97.88 243 GLN A O 1
ATOM 1910 N N . VAL A 1 244 ? -10.021 7.652 10.112 1.00 98.50 244 VAL A N 1
ATOM 1911 C CA . VAL A 1 244 ? -10.432 6.273 9.792 1.00 98.50 244 VAL A CA 1
ATOM 1912 C C . VAL A 1 244 ? -11.865 6.009 10.256 1.00 98.50 244 VAL A C 1
ATOM 1914 O O . VAL A 1 244 ? -12.650 5.436 9.501 1.00 98.50 244 VAL A O 1
ATOM 1917 N N . VAL A 1 245 ? -12.225 6.443 11.467 1.00 98.06 245 VAL A N 1
ATOM 1918 C CA . VAL A 1 245 ? -13.585 6.286 12.005 1.00 98.06 245 VAL A CA 1
ATOM 1919 C C . VAL A 1 245 ? -14.607 7.065 11.175 1.00 98.06 245 VAL A C 1
ATOM 1921 O O . VAL A 1 245 ? -15.606 6.487 10.747 1.00 98.06 245 VAL A O 1
ATOM 1924 N N . SER A 1 246 ? -14.344 8.342 10.887 1.00 97.38 246 SER A N 1
ATOM 1925 C CA . SER A 1 246 ? -15.283 9.209 10.161 1.00 97.38 246 SER A CA 1
ATOM 1926 C C . SER A 1 246 ? -15.514 8.789 8.707 1.00 97.38 246 SER A C 1
ATOM 1928 O O . SER A 1 246 ? -16.590 9.033 8.165 1.00 97.38 246 SER A O 1
ATOM 1930 N N . LEU A 1 247 ? -14.539 8.114 8.093 1.00 97.69 247 LEU A N 1
ATOM 1931 C CA . LEU A 1 247 ? -14.625 7.571 6.735 1.00 97.69 247 LEU A CA 1
ATOM 1932 C C . LEU A 1 247 ? -15.217 6.149 6.677 1.00 97.69 247 LEU A C 1
ATOM 1934 O O . LEU A 1 247 ? -15.156 5.502 5.634 1.00 97.69 247 LEU A O 1
ATOM 1938 N N . GLY A 1 248 ? -15.776 5.633 7.778 1.00 96.56 248 GLY A N 1
ATOM 1939 C CA . GLY A 1 248 ? -16.398 4.302 7.813 1.00 96.56 248 GLY A CA 1
ATOM 1940 C C . GLY A 1 248 ? -15.400 3.140 7.869 1.00 96.56 248 GLY A C 1
ATOM 1941 O O . GLY A 1 248 ? -15.773 1.982 7.677 1.00 96.56 248 GLY A O 1
ATOM 1942 N N . GLY A 1 249 ? -14.129 3.407 8.180 1.00 98.06 249 GLY A N 1
ATOM 1943 C CA . GLY A 1 249 ? -13.074 2.393 8.213 1.00 98.06 249 GLY A CA 1
ATOM 1944 C C . GLY A 1 249 ? -13.302 1.279 9.239 1.00 98.06 249 GLY A C 1
ATOM 1945 O O . GLY A 1 249 ? -12.792 0.174 9.059 1.00 98.06 249 GLY A O 1
ATOM 1946 N N . LEU A 1 250 ? -14.115 1.512 10.277 1.00 98.25 250 LEU A N 1
ATOM 1947 C CA . LEU A 1 250 ? -14.461 0.482 11.262 1.00 98.25 250 LEU A CA 1
ATOM 1948 C C . LEU A 1 250 ? -15.156 -0.721 10.625 1.00 98.25 250 LEU A C 1
ATOM 1950 O O . LEU A 1 250 ? -14.807 -1.852 10.945 1.00 98.25 250 LEU A O 1
ATOM 1954 N N . GLU A 1 251 ? -16.099 -0.505 9.704 1.00 97.88 251 GLU A N 1
ATOM 1955 C CA . GLU A 1 251 ? -16.802 -1.601 9.027 1.00 97.88 251 GLU A CA 1
ATOM 1956 C C . GLU A 1 251 ? -15.827 -2.462 8.210 1.00 97.88 251 GLU A C 1
ATOM 1958 O O . GLU A 1 251 ? -15.870 -3.692 8.270 1.00 97.88 251 GLU A O 1
ATOM 1963 N N . LEU A 1 252 ? -14.874 -1.823 7.526 1.00 98.31 252 LEU A N 1
ATOM 1964 C CA . LEU A 1 252 ? -13.835 -2.508 6.754 1.00 98.31 252 LEU A CA 1
ATOM 1965 C C . LEU A 1 252 ? -12.906 -3.341 7.652 1.00 98.31 252 LEU A C 1
ATOM 1967 O O . LEU A 1 252 ? -12.556 -4.478 7.316 1.00 98.31 252 LEU A O 1
ATOM 1971 N N . LEU A 1 253 ? -12.526 -2.808 8.817 1.00 98.19 253 LEU A N 1
ATOM 1972 C CA . LEU A 1 253 ? -11.697 -3.518 9.794 1.00 98.19 253 LEU A CA 1
ATOM 1973 C C . LEU A 1 253 ? -12.455 -4.677 10.459 1.00 98.19 253 LEU A C 1
ATOM 1975 O O . LEU A 1 253 ? -11.885 -5.756 10.625 1.00 98.19 253 LEU A O 1
ATOM 1979 N N . ILE A 1 254 ? -13.742 -4.500 10.775 1.00 97.38 254 ILE A N 1
ATOM 1980 C CA . ILE A 1 254 ? -14.606 -5.578 11.278 1.00 97.38 254 ILE A CA 1
ATOM 1981 C C . ILE A 1 254 ? -14.711 -6.684 10.232 1.00 97.38 254 ILE A C 1
ATOM 1983 O O . ILE A 1 254 ? -14.439 -7.840 10.546 1.00 97.38 254 ILE A O 1
ATOM 1987 N N . ARG A 1 255 ? -15.012 -6.348 8.972 1.00 96.50 255 ARG A N 1
ATOM 1988 C CA . ARG A 1 255 ? -15.064 -7.327 7.878 1.00 96.50 255 ARG A CA 1
ATOM 1989 C C . ARG A 1 255 ? -13.741 -8.080 7.740 1.00 96.50 255 ARG A C 1
ATOM 1991 O O . ARG A 1 255 ? -13.747 -9.296 7.562 1.00 96.50 255 ARG A O 1
ATOM 1998 N N . THR A 1 256 ? -12.612 -7.385 7.891 1.00 95.88 256 THR A N 1
ATOM 1999 C CA . THR A 1 256 ? -11.274 -8.000 7.890 1.00 95.88 256 THR A CA 1
ATOM 2000 C C . THR A 1 256 ? -11.097 -9.006 9.034 1.00 95.88 256 THR A C 1
ATOM 2002 O O . THR A 1 256 ? -10.496 -10.056 8.818 1.00 95.88 256 THR A O 1
ATOM 2005 N N . LEU A 1 257 ? -11.656 -8.757 10.226 1.00 93.56 257 LEU A N 1
ATOM 2006 C CA . LEU A 1 257 ? -11.673 -9.754 11.307 1.00 93.56 257 LEU A CA 1
ATOM 2007 C C . LEU A 1 257 ? -12.470 -11.010 10.935 1.00 93.56 257 LEU A C 1
ATOM 2009 O O . LEU A 1 257 ? -12.074 -12.117 11.298 1.00 93.56 257 LEU A O 1
ATOM 2013 N N . GLU A 1 258 ? -13.590 -10.850 10.229 1.00 92.56 258 GLU A N 1
ATOM 2014 C CA . GLU A 1 258 ? -14.463 -11.976 9.895 1.00 92.56 258 GLU A CA 1
ATOM 2015 C C . GLU A 1 258 ? -13.842 -12.882 8.823 1.00 92.56 258 GLU A C 1
ATOM 2017 O O . GLU A 1 258 ? -13.801 -14.105 8.986 1.00 92.56 258 GLU A O 1
ATOM 2022 N N . VAL A 1 259 ? -13.340 -12.286 7.734 1.00 92.38 259 VAL A N 1
ATOM 2023 C CA . VAL A 1 259 ? -12.920 -13.031 6.531 1.00 92.38 259 VAL A CA 1
ATOM 2024 C C . VAL A 1 259 ? -11.409 -13.163 6.362 1.00 92.38 259 VAL A C 1
ATOM 2026 O O . VAL A 1 259 ? -10.966 -13.935 5.513 1.00 92.38 259 VAL A O 1
ATOM 2029 N N . GLY A 1 260 ? -10.620 -12.392 7.112 1.00 91.50 260 GLY A N 1
ATOM 2030 C CA . GLY A 1 260 ? -9.171 -12.350 6.956 1.00 91.50 260 GLY A CA 1
ATOM 2031 C C . GLY A 1 260 ? -8.458 -13.551 7.569 1.00 91.50 260 GLY A C 1
ATOM 2032 O O . GLY A 1 260 ? -9.001 -14.254 8.428 1.00 91.50 260 GLY A O 1
ATOM 2033 N N . ASP A 1 261 ? -7.215 -13.771 7.142 1.00 90.62 261 ASP A N 1
ATOM 2034 C CA . ASP A 1 261 ? -6.334 -14.766 7.758 1.00 90.62 261 ASP A CA 1
ATOM 2035 C C . ASP A 1 261 ? -5.824 -14.317 9.145 1.00 90.62 261 ASP A C 1
ATOM 2037 O O . ASP A 1 261 ? -6.083 -13.205 9.607 1.00 90.62 261 ASP A O 1
ATOM 2041 N N . SER A 1 262 ? -5.070 -15.174 9.840 1.00 88.25 262 SER A N 1
ATOM 2042 C CA . SER A 1 262 ? -4.562 -14.860 11.186 1.00 88.25 262 SER A CA 1
ATOM 2043 C C . SER A 1 262 ? -3.732 -13.569 11.250 1.00 88.25 262 SER A C 1
ATOM 2045 O O . SER A 1 262 ? -3.742 -12.886 12.276 1.00 88.25 262 SER A O 1
ATOM 2047 N N . ARG A 1 263 ? -2.996 -13.224 10.186 1.00 89.44 263 ARG A N 1
ATOM 2048 C CA . ARG A 1 263 ? -2.181 -12.006 10.139 1.00 89.44 263 ARG A CA 1
ATOM 2049 C C . ARG A 1 263 ? -3.063 -10.790 9.897 1.00 89.44 263 ARG A C 1
ATOM 2051 O O . ARG A 1 263 ? -2.915 -9.801 10.608 1.00 89.44 263 ARG A O 1
ATOM 2058 N N . GLU A 1 264 ? -3.985 -10.876 8.945 1.00 93.50 264 GLU A N 1
ATOM 2059 C CA . GLU A 1 264 ? -4.932 -9.803 8.634 1.00 93.50 264 GLU A CA 1
ATOM 2060 C C . GLU A 1 264 ? -5.812 -9.475 9.846 1.00 93.50 264 GLU A C 1
ATOM 2062 O O . GLU A 1 264 ? -5.948 -8.311 10.222 1.00 93.50 264 GLU A O 1
ATOM 2067 N N . ARG A 1 265 ? -6.324 -10.503 10.532 1.00 93.19 265 ARG A N 1
ATOM 2068 C CA . ARG A 1 265 ? -7.116 -10.362 11.761 1.00 93.19 265 ARG A CA 1
ATOM 2069 C C . ARG A 1 265 ? -6.338 -9.676 12.887 1.00 93.19 265 ARG A C 1
ATOM 2071 O O . ARG A 1 265 ? -6.876 -8.828 13.600 1.00 93.19 265 ARG A O 1
ATOM 2078 N N . LYS A 1 266 ? -5.058 -10.014 13.047 1.00 91.69 266 LYS A N 1
ATOM 2079 C CA . LYS A 1 266 ? -4.168 -9.388 14.034 1.00 91.69 266 LYS A CA 1
ATOM 2080 C C . LYS A 1 266 ? -3.927 -7.912 13.726 1.00 91.69 266 LYS A C 1
ATOM 2082 O O . LYS A 1 266 ? -4.043 -7.087 14.630 1.00 91.69 266 LYS A O 1
ATOM 2087 N N . SER A 1 267 ? -3.646 -7.580 12.466 1.00 94.56 267 SER A N 1
ATOM 2088 C CA . SER A 1 267 ? -3.521 -6.192 12.013 1.00 94.56 267 SER A CA 1
ATOM 2089 C C . SER A 1 267 ? -4.814 -5.412 12.249 1.00 94.56 267 SER A C 1
ATOM 2091 O O . SER A 1 267 ? -4.787 -4.364 12.890 1.00 94.56 267 SER A O 1
ATOM 2093 N N . ALA A 1 268 ? -5.965 -5.960 11.847 1.00 96.50 268 ALA A N 1
ATOM 2094 C CA . ALA A 1 268 ? -7.267 -5.334 12.068 1.00 96.50 268 ALA A CA 1
ATOM 2095 C C . ALA A 1 268 ? -7.553 -5.089 13.559 1.00 96.50 268 ALA A C 1
ATOM 2097 O O . ALA A 1 268 ? -7.992 -4.006 13.931 1.00 96.50 268 ALA A O 1
ATOM 2098 N N . THR A 1 269 ? -7.225 -6.047 14.429 1.00 95.44 269 THR A N 1
ATOM 2099 C CA . THR A 1 269 ? -7.350 -5.900 15.890 1.00 95.44 269 THR A CA 1
ATOM 2100 C C . THR A 1 269 ? -6.508 -4.735 16.421 1.00 95.44 269 THR A C 1
ATOM 2102 O O . THR A 1 269 ? -6.982 -3.945 17.236 1.00 95.44 269 THR A O 1
ATOM 2105 N N . GLY A 1 270 ? -5.257 -4.608 15.968 1.00 95.44 270 GLY A N 1
ATOM 2106 C CA . GLY A 1 270 ? -4.389 -3.486 16.333 1.00 95.44 270 GLY A CA 1
ATOM 2107 C C . GLY A 1 270 ? -4.964 -2.141 15.885 1.00 95.44 270 GLY A C 1
ATOM 2108 O O . GLY A 1 270 ? -5.052 -1.217 16.688 1.00 95.44 270 GLY A O 1
ATOM 2109 N N . LEU A 1 271 ? -5.428 -2.065 14.637 1.00 97.75 271 LEU A N 1
ATOM 2110 C CA . LEU A 1 271 ? -6.021 -0.857 14.058 1.00 97.75 271 LEU A CA 1
ATOM 2111 C C . LEU A 1 271 ? -7.323 -0.448 14.760 1.00 97.75 271 LEU A C 1
ATOM 2113 O O . LEU A 1 271 ? -7.545 0.739 14.988 1.00 97.75 271 LEU A O 1
ATOM 2117 N N . LEU A 1 272 ? -8.158 -1.410 15.163 1.00 97.62 272 LEU A N 1
ATOM 2118 C CA . LEU A 1 272 ? -9.369 -1.146 15.945 1.00 97.62 272 LEU A CA 1
ATOM 2119 C C . LEU A 1 272 ? -9.042 -0.563 17.325 1.00 97.62 272 LEU A C 1
ATOM 2121 O O . LEU A 1 272 ? -9.690 0.392 17.741 1.00 97.62 272 LEU A O 1
ATOM 2125 N N . ASN A 1 273 ? -8.004 -1.065 18.003 1.00 95.88 273 ASN A N 1
ATOM 2126 C CA . ASN A 1 273 ? -7.531 -0.449 19.248 1.00 95.88 273 ASN A CA 1
ATOM 2127 C C . ASN A 1 273 ? -7.054 0.994 19.020 1.00 95.88 273 ASN A C 1
ATOM 2129 O O . ASN A 1 273 ? -7.371 1.871 19.819 1.00 95.88 273 ASN A O 1
ATOM 2133 N N . SER A 1 274 ? -6.337 1.267 17.923 1.00 96.75 274 SER A N 1
ATOM 2134 C CA . SER A 1 274 ? -5.954 2.640 17.561 1.00 96.75 274 SER A CA 1
ATOM 2135 C C . SER A 1 274 ? -7.174 3.532 17.311 1.00 96.75 274 SER A C 1
ATOM 2137 O O . SER A 1 274 ? -7.180 4.680 17.745 1.00 96.75 274 SER A O 1
ATOM 2139 N N . CYS A 1 275 ? -8.229 3.010 16.675 1.00 97.81 275 CYS A N 1
ATOM 2140 C CA . CYS A 1 275 ? -9.480 3.745 16.477 1.00 97.81 275 CYS A CA 1
ATOM 2141 C C . CYS A 1 275 ? -10.170 4.070 17.806 1.00 97.81 275 CYS A C 1
ATOM 2143 O O . CYS A 1 275 ? -10.592 5.202 17.993 1.00 97.81 275 CYS A O 1
ATOM 2145 N N . ILE A 1 276 ? -10.212 3.127 18.753 1.00 95.81 276 ILE A N 1
ATOM 2146 C CA . ILE A 1 276 ? -10.753 3.351 20.105 1.00 95.81 276 ILE A CA 1
ATOM 2147 C C . ILE A 1 276 ? -9.970 4.437 20.852 1.00 95.81 276 ILE A C 1
ATOM 2149 O O . ILE A 1 276 ? -10.562 5.294 21.504 1.00 95.81 276 ILE A O 1
ATOM 2153 N N . GLN A 1 277 ? -8.639 4.415 20.757 1.00 92.31 277 GLN A N 1
ATOM 2154 C CA . GLN A 1 277 ? -7.782 5.426 21.383 1.00 92.31 277 GLN A CA 1
ATOM 2155 C C . GLN A 1 277 ? -7.961 6.811 20.750 1.00 92.31 277 GLN A C 1
ATOM 2157 O O . GLN A 1 277 ? -7.887 7.819 21.452 1.00 92.31 277 GLN A O 1
ATOM 2162 N N . GLY A 1 278 ? -8.178 6.865 19.433 1.00 92.06 278 GLY A N 1
ATOM 2163 C CA . GLY A 1 278 ? -8.403 8.111 18.706 1.00 92.06 278 GLY A CA 1
ATOM 2164 C C . GLY A 1 278 ? -9.804 8.688 18.906 1.00 92.06 278 GLY A C 1
ATOM 2165 O O . GLY A 1 278 ? -9.955 9.900 19.054 1.00 92.06 278 GLY A O 1
ATOM 2166 N N . ASP A 1 279 ? -10.817 7.828 18.932 1.00 91.94 279 ASP A N 1
ATOM 2167 C CA . ASP A 1 279 ? -12.229 8.176 19.045 1.00 91.94 279 ASP A CA 1
ATOM 2168 C C . ASP A 1 279 ? -12.943 7.196 19.989 1.00 91.94 279 ASP A C 1
ATOM 2170 O O . ASP A 1 279 ? -13.427 6.135 19.589 1.00 91.94 279 ASP A O 1
ATOM 2174 N N . GLY A 1 280 ? -13.003 7.547 21.274 1.00 90.69 280 GLY A N 1
ATOM 2175 C CA . GLY A 1 280 ? -13.591 6.690 22.305 1.00 90.69 280 GLY A CA 1
ATOM 2176 C C . GLY A 1 280 ? -15.083 6.398 22.107 1.00 90.69 280 GLY A C 1
ATOM 2177 O O . GLY A 1 280 ? -15.566 5.399 22.651 1.00 90.69 280 GLY A O 1
ATOM 2178 N N . ASP A 1 281 ? -15.791 7.211 21.316 1.00 91.25 281 ASP A N 1
ATOM 2179 C CA . ASP A 1 281 ? -17.217 7.035 21.025 1.00 91.25 281 ASP A CA 1
ATOM 2180 C C . ASP A 1 281 ? -17.447 5.826 20.107 1.00 91.25 281 ASP A C 1
ATOM 2182 O O . ASP A 1 281 ? -18.500 5.181 20.159 1.00 91.25 281 ASP A O 1
ATOM 2186 N N . CYS A 1 282 ? -16.430 5.422 19.333 1.00 94.50 282 CYS A N 1
ATOM 2187 C CA . CYS A 1 282 ? -16.539 4.251 18.469 1.00 94.50 282 CYS A CA 1
ATOM 2188 C C . CYS A 1 282 ? -16.636 2.923 19.238 1.00 94.50 282 CYS A C 1
ATOM 2190 O O . CYS A 1 282 ? -17.089 1.921 18.680 1.00 94.50 282 CYS A O 1
ATOM 2192 N N . ARG A 1 283 ? -16.266 2.897 20.527 1.00 93.31 283 ARG A N 1
ATOM 2193 C CA . ARG A 1 283 ? -16.284 1.680 21.357 1.00 93.31 283 ARG A CA 1
ATOM 2194 C C . ARG A 1 283 ? -17.650 1.013 21.403 1.00 93.31 283 ARG A C 1
ATOM 2196 O O . ARG A 1 283 ? -17.727 -0.209 21.284 1.00 93.31 283 ARG A O 1
ATOM 2203 N N . HIS A 1 284 ? -18.717 1.800 21.545 1.00 92.31 284 HIS A N 1
ATOM 2204 C CA . HIS A 1 284 ? -20.073 1.262 21.617 1.00 92.31 284 HIS A CA 1
ATOM 2205 C C . HIS A 1 284 ? -20.455 0.564 20.307 1.00 92.31 284 HIS A C 1
ATOM 2207 O O . HIS A 1 284 ? -20.841 -0.603 20.317 1.00 92.31 284 HIS A O 1
ATOM 2213 N N . TYR A 1 285 ? -20.208 1.229 19.175 1.00 94.88 285 TYR A N 1
ATOM 2214 C CA . TYR A 1 285 ? -20.417 0.655 17.847 1.00 94.88 285 TYR A CA 1
ATOM 22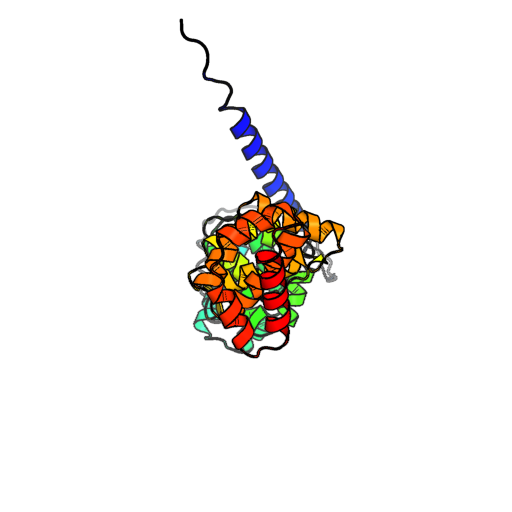15 C C . TYR A 1 285 ? -19.642 -0.659 17.659 1.00 94.88 285 TYR A C 1
ATOM 2217 O O . TYR A 1 285 ? -20.200 -1.661 17.209 1.00 94.88 285 TYR A O 1
ATOM 2225 N N . LEU A 1 286 ? -18.364 -0.695 18.042 1.00 95.56 286 LEU A N 1
ATOM 2226 C CA . LEU A 1 286 ? -17.544 -1.904 17.931 1.00 95.56 286 LEU A CA 1
ATOM 2227 C C . LEU A 1 286 ? -18.065 -3.042 18.811 1.00 95.56 286 LEU A C 1
ATOM 2229 O O . LEU A 1 286 ? -18.063 -4.205 18.396 1.00 95.56 286 LEU A O 1
ATOM 2233 N N . ALA A 1 287 ? -18.538 -2.727 20.014 1.00 93.00 287 ALA A N 1
ATOM 2234 C CA . ALA A 1 287 ? -19.058 -3.733 20.920 1.00 93.00 287 ALA A CA 1
ATOM 2235 C C . ALA A 1 287 ? -20.412 -4.290 20.479 1.00 93.00 287 ALA A C 1
ATOM 2237 O O . ALA A 1 287 ? -20.717 -5.433 20.810 1.00 93.00 287 ALA A O 1
ATOM 2238 N N . GLU A 1 288 ? -21.193 -3.570 19.684 1.00 93.06 288 GLU A N 1
ATOM 2239 C CA . GLU A 1 288 ? -22.404 -4.122 19.074 1.00 93.06 288 GLU A CA 1
ATOM 2240 C C . GLU A 1 288 ? -22.094 -4.969 17.831 1.00 93.06 288 GLU A C 1
ATOM 2242 O O . GLU A 1 288 ? -22.706 -6.018 17.632 1.00 93.06 288 GLU A O 1
ATOM 2247 N N . ASN A 1 289 ? -21.099 -4.570 17.031 1.00 94.56 289 ASN A N 1
ATOM 2248 C CA . ASN A 1 289 ? -20.892 -5.127 15.690 1.00 94.56 289 ASN A CA 1
ATOM 2249 C C . ASN A 1 289 ? -19.803 -6.212 15.594 1.00 94.56 289 ASN A C 1
ATOM 2251 O O . ASN A 1 289 ? -19.824 -7.023 14.668 1.00 94.56 289 ASN A O 1
ATOM 2255 N N . ILE A 1 290 ? -18.864 -6.298 16.544 1.00 94.25 290 ILE A N 1
ATOM 2256 C CA . ILE A 1 290 ? -17.837 -7.353 16.534 1.00 94.25 290 ILE A CA 1
ATOM 2257 C C . ILE A 1 290 ? -18.354 -8.626 17.207 1.00 94.25 290 ILE A C 1
ATOM 2259 O O . ILE A 1 290 ? -18.761 -8.619 18.376 1.00 94.25 290 ILE A O 1
ATOM 2263 N N . LYS A 1 291 ? -18.231 -9.767 16.517 1.00 91.56 291 LYS A N 1
ATOM 2264 C CA . LYS A 1 291 ? -18.409 -11.097 17.120 1.00 91.56 291 LYS A CA 1
ATOM 2265 C C . LYS A 1 291 ? -17.199 -11.456 17.982 1.00 91.56 291 LYS A C 1
ATOM 2267 O O . LYS A 1 291 ? -16.077 -11.575 17.495 1.00 91.56 291 LYS A O 1
ATOM 2272 N N . LYS A 1 292 ? -17.439 -11.689 19.275 1.00 90.00 292 LYS A N 1
ATOM 2273 C CA . LYS A 1 292 ? -16.383 -11.920 20.283 1.00 90.00 292 LYS A CA 1
ATOM 2274 C C . LYS A 1 292 ? -15.612 -13.213 20.015 1.00 90.00 292 LYS A C 1
ATOM 2276 O O . LYS A 1 292 ? -14.446 -13.305 20.382 1.00 90.00 292 LYS A O 1
ATOM 2281 N N . SER A 1 293 ? -16.231 -14.179 19.331 1.00 90.38 293 SER A N 1
ATOM 2282 C CA . SER A 1 293 ? -15.591 -15.433 18.920 1.00 90.38 293 SER A CA 1
ATOM 2283 C C . SER A 1 293 ? -14.309 -15.199 18.121 1.00 90.38 293 SER A C 1
ATOM 2285 O O . SER A 1 293 ? -13.308 -15.841 18.415 1.00 90.38 293 SER A O 1
ATOM 2287 N N . PHE A 1 294 ? -14.288 -14.229 17.199 1.00 88.94 294 PHE A N 1
ATOM 2288 C CA . PHE A 1 294 ? -13.091 -13.937 16.402 1.00 88.94 294 PHE A CA 1
ATOM 2289 C C . PHE A 1 294 ? -11.928 -13.422 17.258 1.00 88.94 294 PHE A C 1
ATOM 2291 O O . PHE A 1 294 ? -10.774 -13.767 17.012 1.00 88.94 294 PHE A O 1
ATOM 2298 N N . ILE A 1 295 ? -12.220 -12.640 18.302 1.00 88.31 295 ILE A N 1
ATOM 2299 C CA . ILE A 1 295 ? -11.202 -12.142 19.238 1.00 88.31 295 ILE A CA 1
ATOM 2300 C C . ILE A 1 295 ? -10.693 -13.282 20.132 1.00 88.31 295 ILE A C 1
ATOM 2302 O O . ILE A 1 295 ? -9.491 -13.399 20.367 1.00 88.31 295 ILE A O 1
ATOM 2306 N N . LEU A 1 296 ? -11.591 -14.154 20.603 1.00 88.12 296 LEU A N 1
ATOM 2307 C CA . LEU A 1 296 ? -11.222 -15.326 21.401 1.00 88.12 296 LEU A CA 1
ATOM 2308 C C . LEU A 1 296 ? -10.347 -16.306 20.606 1.00 88.12 296 LEU A C 1
ATOM 2310 O O . LEU A 1 296 ? -9.348 -16.789 21.131 1.00 88.12 296 LEU A O 1
ATOM 2314 N N . GLU A 1 297 ? -10.663 -16.554 19.333 1.00 87.12 297 GLU A N 1
ATOM 2315 C CA . GLU A 1 297 ? -9.824 -17.359 18.432 1.00 87.12 297 GLU A CA 1
ATOM 2316 C C . GLU A 1 297 ? -8.400 -16.789 18.325 1.00 87.12 297 GLU A C 1
ATOM 2318 O O . GLU A 1 297 ? -7.423 -17.533 18.437 1.00 87.12 297 GLU A O 1
ATOM 2323 N N . LEU A 1 298 ? -8.263 -15.463 18.185 1.00 86.06 298 LEU A N 1
ATOM 2324 C CA . LEU A 1 298 ? -6.957 -14.798 18.158 1.00 86.06 298 LEU A CA 1
ATOM 2325 C C . LEU A 1 298 ? -6.198 -14.939 19.481 1.00 86.06 298 LEU A C 1
ATOM 2327 O O . LEU A 1 298 ? -4.991 -15.176 19.462 1.00 86.06 298 LEU A O 1
ATOM 2331 N N . LEU A 1 299 ? -6.876 -14.844 20.626 1.00 85.69 299 LEU A N 1
ATOM 2332 C CA . LEU A 1 299 ? -6.252 -15.044 21.940 1.00 85.69 299 LEU A CA 1
ATOM 2333 C C . LEU A 1 299 ? -5.698 -16.461 22.113 1.00 85.69 299 LEU A C 1
ATOM 2335 O O . LEU A 1 299 ? -4.613 -16.638 22.667 1.00 85.69 299 LEU A O 1
ATOM 2339 N N . LEU A 1 300 ? -6.428 -17.458 21.613 1.00 83.38 300 LEU A N 1
ATOM 2340 C CA . LEU A 1 300 ? -6.064 -18.871 21.713 1.00 83.38 300 LEU A CA 1
ATOM 2341 C C . LEU A 1 300 ? -4.970 -19.286 20.717 1.00 83.38 300 LEU A C 1
ATOM 2343 O O . LEU A 1 300 ? -4.315 -20.304 20.925 1.00 83.38 300 LEU A O 1
ATOM 2347 N N . SER A 1 301 ? -4.722 -18.490 19.672 1.00 75.56 301 SER A N 1
ATOM 2348 C CA . SER A 1 301 ? -3.757 -18.800 18.601 1.00 75.56 301 SER A CA 1
ATOM 2349 C C . SER A 1 301 ? -2.264 -18.760 19.005 1.00 75.56 301 SER A C 1
ATOM 2351 O O . SER A 1 301 ? -1.396 -18.990 18.170 1.00 75.56 301 SER A O 1
ATOM 2353 N N . ASN A 1 302 ? -1.941 -18.526 20.286 1.00 61.00 302 ASN A N 1
ATOM 2354 C CA . ASN A 1 302 ? -0.592 -18.564 20.885 1.00 61.00 302 ASN A CA 1
ATOM 2355 C C . ASN A 1 302 ? 0.500 -17.741 20.158 1.00 61.00 302 ASN A C 1
ATOM 2357 O O . ASN A 1 302 ? 1.689 -18.053 20.217 1.00 61.00 302 ASN A O 1
ATOM 2361 N N . GLU A 1 303 ? 0.120 -16.642 19.504 1.00 62.97 303 GLU A N 1
ATOM 2362 C CA . GLU A 1 303 ? 1.067 -15.656 18.982 1.00 62.97 303 GLU A CA 1
ATOM 2363 C C . GLU A 1 303 ? 1.234 -14.488 19.972 1.00 62.97 303 GLU A C 1
ATOM 2365 O O . GLU A 1 303 ? 0.421 -13.565 19.993 1.00 62.97 303 GLU A O 1
ATOM 2370 N N . GLY A 1 304 ? 2.302 -14.473 20.778 1.00 60.62 304 GLY A N 1
ATOM 2371 C CA . GLY A 1 304 ? 2.466 -13.576 21.943 1.00 60.62 304 GLY A CA 1
ATOM 2372 C C . GLY A 1 304 ? 2.071 -12.093 21.773 1.00 60.62 304 GLY A C 1
ATOM 2373 O O . GLY A 1 304 ? 1.360 -11.555 22.615 1.00 60.62 304 GLY A O 1
ATOM 2374 N N . LYS A 1 305 ? 2.453 -11.415 20.675 1.00 59.44 305 LYS A N 1
ATOM 2375 C CA . LYS A 1 305 ? 2.029 -10.013 20.422 1.00 59.44 305 LYS A CA 1
ATOM 2376 C C . LYS A 1 305 ? 0.559 -9.880 19.998 1.00 59.44 305 LYS A C 1
ATOM 2378 O O . LYS A 1 305 ? -0.058 -8.865 20.285 1.00 59.44 305 LYS A O 1
ATOM 2383 N N . SER A 1 306 ? 0.016 -10.897 19.325 1.00 59.12 306 SER A N 1
ATOM 2384 C CA . SER A 1 306 ? -1.402 -10.974 18.934 1.00 59.12 306 SER A CA 1
ATOM 2385 C C . SER A 1 306 ? -2.299 -11.051 20.168 1.00 59.12 306 SER A C 1
ATOM 2387 O O . SER A 1 306 ? -3.323 -10.380 20.248 1.00 59.12 306 SER A O 1
ATOM 2389 N N . SER A 1 307 ? -1.844 -11.807 21.173 1.00 70.38 307 SER A N 1
ATOM 2390 C CA . SER A 1 307 ? -2.559 -12.015 22.430 1.00 70.38 307 SER A CA 1
ATOM 2391 C C . SER A 1 307 ? -2.802 -10.705 23.197 1.00 70.38 307 SER A C 1
ATOM 2393 O O . SER A 1 307 ? -3.906 -10.480 23.678 1.00 70.38 307 SER A O 1
ATOM 2395 N N . SER A 1 308 ? -1.828 -9.787 23.232 1.00 82.38 308 SER A N 1
ATOM 2396 C CA . SER A 1 308 ? -1.981 -8.504 23.942 1.00 82.38 308 SER A CA 1
ATOM 2397 C C . SER A 1 308 ? -3.013 -7.574 23.288 1.00 82.38 308 SER A C 1
ATOM 2399 O O . SER A 1 308 ? -3.924 -7.094 23.959 1.00 82.38 308 SER A O 1
ATOM 2401 N N . SER A 1 309 ? -2.931 -7.355 21.969 1.00 85.50 309 SER A N 1
ATOM 2402 C CA . SER A 1 309 ? -3.884 -6.485 21.262 1.00 85.50 309 SER A CA 1
ATOM 2403 C C . SER A 1 309 ? -5.299 -7.062 21.252 1.00 85.50 309 SER A C 1
ATOM 2405 O O . SER A 1 309 ? -6.260 -6.311 21.409 1.00 85.50 309 SER A O 1
ATOM 2407 N N . ALA A 1 310 ? -5.437 -8.384 21.110 1.00 90.12 310 ALA A N 1
ATOM 2408 C CA . ALA A 1 310 ? -6.732 -9.052 21.192 1.00 90.12 310 ALA A CA 1
ATOM 2409 C C . ALA A 1 310 ? -7.330 -8.966 22.604 1.00 90.12 310 ALA A C 1
ATOM 2411 O O . ALA A 1 310 ? -8.526 -8.724 22.741 1.00 90.12 310 ALA A O 1
ATOM 2412 N N . LEU A 1 311 ? -6.506 -9.095 23.650 1.00 91.06 311 LEU A N 1
ATOM 2413 C CA . LEU A 1 311 ? -6.959 -8.954 25.034 1.00 91.06 311 LEU A CA 1
ATOM 2414 C C . LEU A 1 311 ? -7.399 -7.519 25.322 1.00 91.06 311 LEU A C 1
ATOM 2416 O O . LEU A 1 311 ? -8.465 -7.321 25.895 1.00 91.06 311 LEU A O 1
ATOM 2420 N N . SER A 1 312 ? -6.609 -6.533 24.886 1.00 91.69 312 SER A N 1
ATOM 2421 C CA . SER A 1 312 ? -6.948 -5.112 25.010 1.00 91.69 312 SER A CA 1
ATOM 2422 C C . SER A 1 312 ? -8.287 -4.808 24.348 1.00 91.69 312 SER A C 1
ATOM 2424 O O . SER A 1 312 ? -9.154 -4.213 24.981 1.00 91.69 312 SER A O 1
ATOM 2426 N N . LEU A 1 313 ? -8.486 -5.283 23.113 1.00 92.56 313 LEU A N 1
ATOM 2427 C CA . LEU A 1 313 ? -9.746 -5.079 22.408 1.00 92.56 313 LEU A CA 1
ATOM 2428 C C . LEU A 1 313 ? -10.895 -5.756 23.160 1.00 92.56 313 LEU A C 1
ATOM 2430 O O . LEU A 1 313 ? -11.925 -5.135 23.383 1.00 92.56 313 LEU A O 1
ATOM 2434 N N . LEU A 1 314 ? -10.721 -7.003 23.608 1.00 92.88 314 LEU A N 1
ATOM 2435 C CA . LEU A 1 314 ? -11.756 -7.709 24.365 1.00 92.88 314 LEU A CA 1
ATOM 2436 C C . LEU A 1 314 ? -12.155 -6.957 25.643 1.00 92.88 314 LEU A C 1
ATOM 2438 O O . LEU A 1 314 ? -13.342 -6.876 25.940 1.00 92.88 314 LEU A O 1
ATOM 2442 N N . ILE A 1 315 ? -11.188 -6.399 26.376 1.00 91.31 315 ILE A N 1
ATOM 2443 C CA . ILE A 1 315 ? -11.448 -5.597 27.578 1.00 91.31 315 ILE A CA 1
ATOM 2444 C C . ILE A 1 315 ? -12.260 -4.349 27.220 1.00 91.31 315 ILE A C 1
ATOM 2446 O O . ILE A 1 315 ? -13.292 -4.119 27.843 1.00 91.31 315 ILE A O 1
ATOM 2450 N N . GLU A 1 316 ? -11.856 -3.590 26.197 1.00 91.88 316 GLU A N 1
ATOM 2451 C CA . GLU A 1 316 ? -12.597 -2.399 25.747 1.00 91.88 316 GLU A CA 1
ATOM 2452 C C . GLU A 1 316 ? -14.046 -2.733 25.356 1.00 91.88 316 GLU A C 1
ATOM 2454 O O . GLU A 1 316 ? -14.968 -2.000 25.706 1.00 91.88 316 GLU A O 1
ATOM 2459 N N . LEU A 1 317 ? -14.276 -3.868 24.683 1.00 90.44 317 LEU A N 1
ATOM 2460 C CA . LEU A 1 317 ? -15.622 -4.276 24.263 1.00 90.44 317 LEU A CA 1
ATOM 2461 C C . LEU A 1 317 ? -16.503 -4.796 25.410 1.00 90.44 317 LEU A C 1
ATOM 2463 O O . LEU A 1 317 ? -17.725 -4.822 25.267 1.00 90.44 317 LEU A O 1
ATOM 2467 N N . LEU A 1 318 ? -15.912 -5.265 26.513 1.00 87.44 318 LEU A N 1
ATOM 2468 C CA . LEU A 1 318 ? -16.645 -5.771 27.681 1.00 87.44 318 LEU A CA 1
ATOM 2469 C C . LEU A 1 318 ? -16.890 -4.680 28.733 1.00 87.44 318 LEU A C 1
ATOM 2471 O O . LEU A 1 318 ? -17.901 -4.716 29.432 1.00 87.44 318 LEU A O 1
ATOM 2475 N N . CYS A 1 319 ? -15.992 -3.703 28.835 1.00 82.56 319 CYS A N 1
ATOM 2476 C CA . CYS A 1 319 ? -16.029 -2.637 29.833 1.00 82.56 319 CYS A CA 1
ATOM 2477 C C . CYS A 1 319 ? -16.813 -1.397 29.361 1.00 82.56 319 CYS A C 1
ATOM 2479 O O . CYS A 1 319 ? -16.383 -0.271 29.589 1.00 82.56 319 CYS A O 1
ATOM 2481 N N . LEU A 1 320 ? -17.982 -1.583 28.737 1.00 72.50 320 LEU A N 1
ATOM 2482 C CA . LEU A 1 320 ? -18.823 -0.476 28.237 1.00 72.50 320 LEU A CA 1
ATOM 2483 C C . LEU A 1 320 ? -19.504 0.357 29.339 1.00 72.50 320 LEU A C 1
ATOM 2485 O O . LEU A 1 320 ? -20.141 1.361 29.035 1.00 72.50 320 LEU A O 1
ATOM 2489 N N . ASN A 1 321 ? -19.390 -0.059 30.602 1.00 50.38 321 ASN A N 1
ATOM 2490 C CA . ASN A 1 321 ? -19.936 0.661 31.746 1.00 50.38 321 ASN A CA 1
ATOM 2491 C C . ASN A 1 321 ? -18.822 1.463 32.431 1.00 50.38 321 ASN A C 1
ATOM 2493 O O . ASN A 1 321 ? -18.059 0.906 33.224 1.00 50.38 321 ASN A O 1
ATOM 2497 N N . GLY A 1 322 ? -18.765 2.762 32.130 1.00 47.28 322 GLY A N 1
ATOM 2498 C CA . GLY A 1 322 ? -17.913 3.763 32.773 1.00 47.28 322 GLY A CA 1
ATOM 2499 C C . GLY A 1 322 ? -18.420 5.162 32.479 1.00 47.28 322 GLY A C 1
ATOM 2500 O O . GLY A 1 322 ? -18.443 5.510 31.280 1.00 47.28 322 GLY A O 1
#